Protein AF-A0A924IIB9-F1 (afdb_monomer)

Radius of gyration: 30.62 Å; Cα contacts (8 Å, |Δi|>4): 126; chains: 1; bounding box: 54×90×90 Å

pLDDT: mean 72.13, std 16.36, range [33.06, 91.56]

Foldseek 3Di:
DDDDDDPPLVLPDPDDDPDDDDDPDDDDDDDDDSVNVVVVLVVDDVVSVVVVVVVSVVVVVVVVVLPPPQQLCLLLLLLVLVLVVLVVCVVVVHQKDFPVVSLVSSCVVNVDDSVSSVVSVVVCVVLVQKDWDPPDPPGTMIGGPCSDCSSVSSVVVSVVVVVVCPPPPDDLPDDDLVVVCVVPVHDSVVVVVCVVVCVDDPVNDDDDPVVCVVCVVVPDPPVPPPDPPPDDDDDDDDDDDDDDDDDDDDDD

Nearest PDB structures (foldseek):
  2rdp-assembly1_A-2  TM=3.480E-01  e=1.138E-02  Geobacillus stearothermophilus
  3s2w-assembly1_A  TM=3.871E-01  e=4.275E-02  Methanosarcina mazei Go1
  3e6m-assembly1_A  TM=3.620E-01  e=4.275E-02  Ruegeria pomeroyi
  8rhz-assembly1_A  TM=5.814E-01  e=6.035E-01  Homo sapiens
  7d59-assembly1_O  TM=2.816E-01  e=1.014E-01  Homo sapiens

Structure (mmCIF, N/CA/C/O backbone):
data_AF-A0A924IIB9-F1
#
_entry.id   AF-A0A924IIB9-F1
#
loop_
_atom_site.group_PDB
_atom_site.id
_atom_site.type_symbol
_atom_site.label_atom_id
_atom_site.label_alt_id
_atom_site.label_comp_id
_atom_site.label_asym_id
_atom_site.label_entity_id
_atom_site.label_seq_id
_atom_site.pdbx_PDB_ins_code
_atom_site.Cartn_x
_atom_site.Cartn_y
_atom_site.Cartn_z
_atom_site.occupancy
_atom_site.B_iso_or_equiv
_atom_site.auth_seq_id
_atom_site.auth_comp_id
_atom_site.auth_asym_id
_atom_site.auth_atom_id
_atom_site.pdbx_PDB_model_num
ATOM 1 N N . MET A 1 1 ? -4.190 13.606 -30.817 1.00 38.97 1 MET A N 1
ATOM 2 C CA . MET A 1 1 ? -3.658 13.439 -29.445 1.00 38.97 1 MET A CA 1
ATOM 3 C C . MET A 1 1 ? -2.136 13.447 -29.505 1.00 38.97 1 MET A C 1
ATOM 5 O O . MET A 1 1 ? -1.608 13.317 -30.602 1.00 38.97 1 MET A O 1
ATOM 9 N N . GLY A 1 2 ? -1.450 13.695 -28.387 1.00 51.75 2 GLY A N 1
ATOM 10 C CA . GLY A 1 2 ? 0.018 13.713 -28.348 1.00 51.75 2 GLY A CA 1
ATOM 11 C C . GLY A 1 2 ? 0.606 12.305 -28.250 1.00 51.75 2 GLY A C 1
ATOM 12 O O . GLY A 1 2 ? -0.049 11.410 -27.726 1.00 51.75 2 GLY A O 1
ATOM 13 N N . GLY A 1 3 ? 1.832 12.121 -28.743 1.00 67.38 3 GLY A N 1
ATOM 14 C CA . GLY A 1 3 ? 2.629 10.937 -28.427 1.00 67.38 3 GLY A CA 1
ATOM 15 C C . GLY A 1 3 ? 3.235 11.089 -27.033 1.00 67.38 3 GLY A C 1
ATOM 16 O O . GLY A 1 3 ? 3.936 12.068 -26.776 1.00 67.38 3 GLY A O 1
ATOM 17 N N . GLU A 1 4 ? 2.946 10.149 -26.139 1.00 76.50 4 GLU A N 1
ATOM 18 C CA . GLU A 1 4 ? 3.508 10.119 -24.788 1.00 76.50 4 GLU A CA 1
ATOM 19 C C . GLU A 1 4 ? 4.847 9.369 -24.777 1.00 76.50 4 GLU A C 1
ATOM 21 O O . GLU A 1 4 ? 5.050 8.417 -25.532 1.00 76.50 4 GLU A O 1
ATOM 26 N N . ILE A 1 5 ? 5.775 9.808 -23.924 1.00 81.81 5 ILE A N 1
ATOM 27 C CA . ILE A 1 5 ? 7.091 9.182 -23.744 1.00 81.81 5 ILE A CA 1
ATOM 28 C C . ILE A 1 5 ? 7.053 8.372 -22.449 1.00 81.81 5 ILE A C 1
ATOM 30 O O . ILE A 1 5 ? 6.621 8.885 -21.419 1.00 81.81 5 ILE A O 1
ATOM 34 N N . PHE A 1 6 ? 7.520 7.125 -22.504 1.00 80.56 6 PHE A N 1
ATOM 35 C CA . PHE A 1 6 ? 7.553 6.208 -21.366 1.00 80.56 6 PHE A CA 1
ATOM 36 C C . PHE A 1 6 ? 8.818 5.338 -21.381 1.00 80.56 6 PHE A C 1
ATOM 38 O O . PHE A 1 6 ? 9.341 4.985 -22.439 1.00 80.56 6 PHE A O 1
ATOM 45 N N . GLY A 1 7 ? 9.302 4.955 -20.198 1.00 78.25 7 GLY A N 1
ATOM 46 C CA . GLY A 1 7 ? 10.512 4.136 -20.035 1.00 78.25 7 GLY A CA 1
ATOM 47 C C . GLY A 1 7 ? 11.811 4.944 -19.920 1.00 78.25 7 GLY A C 1
ATOM 48 O O . GLY A 1 7 ? 12.896 4.365 -19.853 1.00 78.25 7 GLY A O 1
ATOM 49 N N . GLU A 1 8 ? 11.709 6.268 -19.824 1.00 77.81 8 GLU A N 1
ATOM 50 C CA . GLU A 1 8 ? 12.786 7.221 -19.535 1.00 77.81 8 GLU A CA 1
ATOM 51 C C . GLU A 1 8 ? 13.636 6.817 -18.315 1.00 77.81 8 GLU A C 1
ATOM 53 O O . GLU A 1 8 ? 14.869 6.851 -18.376 1.00 77.81 8 GLU A O 1
ATOM 58 N N . MET A 1 9 ? 13.010 6.308 -17.247 1.00 72.25 9 MET A N 1
ATOM 59 C CA . MET A 1 9 ? 13.714 5.757 -16.083 1.00 72.25 9 MET A CA 1
ATOM 60 C C . MET A 1 9 ? 14.643 4.573 -16.419 1.00 72.25 9 MET A C 1
ATOM 62 O O . MET A 1 9 ? 15.709 4.443 -15.811 1.00 72.25 9 MET A O 1
ATOM 66 N N . ALA A 1 10 ? 14.297 3.719 -17.389 1.00 71.94 10 ALA A N 1
ATOM 67 C CA . ALA A 1 10 ? 15.115 2.563 -17.781 1.00 71.94 10 ALA A CA 1
ATOM 68 C C . ALA A 1 10 ? 16.298 2.956 -18.689 1.00 71.94 10 ALA A C 1
ATOM 70 O O . ALA A 1 10 ? 17.360 2.323 -18.662 1.00 71.94 10 ALA A O 1
ATOM 71 N N . ILE A 1 11 ? 16.156 4.042 -19.456 1.00 71.31 11 ILE A N 1
ATOM 72 C CA . ILE A 1 11 ? 17.261 4.622 -20.231 1.00 71.31 11 ILE A CA 1
ATOM 73 C C . ILE A 1 11 ? 18.350 5.152 -19.286 1.00 71.31 11 ILE A C 1
ATOM 75 O O . ILE A 1 11 ? 19.530 5.007 -19.585 1.00 71.31 11 ILE A O 1
ATOM 79 N N . LEU A 1 12 ? 17.989 5.695 -18.120 1.00 65.19 12 LEU A N 1
ATOM 80 C CA . LEU A 1 12 ? 18.923 6.485 -17.302 1.00 65.19 12 LEU A CA 1
ATOM 81 C C . LEU A 1 12 ? 19.368 5.841 -15.987 1.00 65.19 12 LEU A C 1
ATOM 83 O O . LEU A 1 12 ? 20.410 6.221 -15.459 1.00 65.19 12 LEU A O 1
ATOM 87 N N . THR A 1 13 ? 18.646 4.843 -15.479 1.00 63.12 13 THR A N 1
ATOM 88 C CA . THR A 1 13 ? 19.082 4.066 -14.308 1.00 63.12 13 THR A CA 1
ATOM 89 C C . THR A 1 13 ? 19.758 2.748 -14.703 1.00 63.12 13 THR A C 1
ATOM 91 O O . THR A 1 13 ? 19.700 2.300 -15.853 1.00 63.12 13 THR A O 1
ATOM 94 N N . THR A 1 14 ? 20.416 2.119 -13.730 1.00 61.31 14 THR A N 1
ATOM 95 C CA . THR A 1 14 ? 20.874 0.717 -13.759 1.00 61.31 14 THR A CA 1
ATOM 96 C C . THR A 1 14 ? 19.904 -0.228 -13.032 1.00 61.31 14 THR A C 1
ATOM 98 O O . THR A 1 14 ? 20.216 -1.401 -12.847 1.00 61.31 14 THR A O 1
ATOM 101 N N . GLY A 1 15 ? 18.744 0.276 -12.594 1.00 59.03 15 GLY A N 1
ATOM 102 C CA . GLY A 1 15 ? 17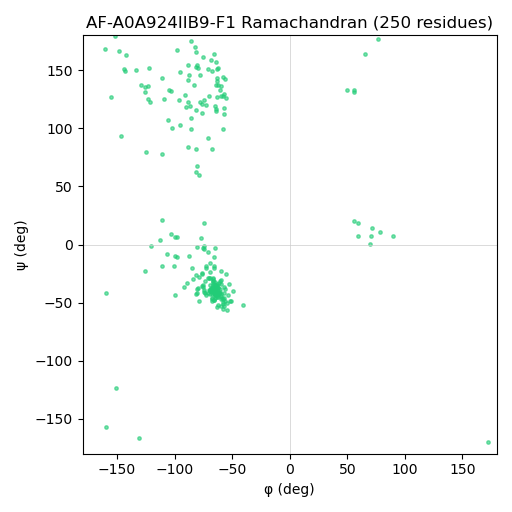.749 -0.484 -11.840 1.00 59.03 15 GLY A CA 1
ATOM 103 C C . GLY A 1 15 ? 16.828 -1.336 -12.718 1.00 59.03 15 GLY A C 1
ATOM 104 O O . GLY A 1 15 ? 16.795 -1.208 -13.943 1.00 59.03 15 GLY A O 1
ATOM 105 N N . ALA A 1 16 ? 16.042 -2.196 -12.069 1.00 56.84 16 ALA A N 1
ATOM 106 C CA . ALA A 1 16 ? 14.979 -2.955 -12.723 1.00 56.84 16 ALA A CA 1
ATOM 107 C C . ALA A 1 16 ? 13.878 -2.031 -13.283 1.00 56.84 16 ALA A C 1
ATOM 109 O O . ALA A 1 16 ? 13.678 -0.913 -12.800 1.00 56.84 16 ALA A O 1
ATOM 110 N N . ARG A 1 17 ? 13.121 -2.511 -14.283 1.00 63.12 17 ARG A N 1
ATOM 111 C CA . ARG A 1 17 ? 11.966 -1.777 -14.829 1.00 63.12 17 ARG A CA 1
ATOM 112 C C . ARG A 1 17 ? 10.970 -1.438 -13.715 1.00 63.12 17 ARG A C 1
ATOM 114 O O . ARG A 1 17 ? 10.499 -2.316 -12.999 1.00 63.12 17 ARG A O 1
ATOM 121 N N . THR A 1 18 ? 10.620 -0.160 -13.604 1.00 63.50 18 THR A N 1
ATOM 122 C CA . THR A 1 18 ? 9.642 0.345 -12.629 1.00 63.50 18 THR A CA 1
ATOM 123 C C . THR A 1 18 ? 8.194 0.153 -13.079 1.00 63.50 18 THR A C 1
ATOM 125 O O . THR A 1 18 ? 7.317 0.032 -12.226 1.00 63.50 18 THR A O 1
ATOM 128 N N . ALA A 1 19 ? 7.957 0.093 -14.394 1.00 67.75 19 ALA A N 1
ATOM 129 C CA . ALA A 1 19 ? 6.660 -0.112 -15.032 1.00 67.75 19 ALA A CA 1
ATOM 130 C C . ALA A 1 19 ? 6.806 -0.875 -16.366 1.00 67.75 19 ALA A C 1
ATOM 132 O O . ALA A 1 19 ? 7.902 -0.972 -16.928 1.00 67.75 19 ALA A O 1
ATOM 133 N N . THR A 1 20 ? 5.680 -1.366 -16.888 1.00 75.00 20 THR A N 1
ATOM 134 C CA . THR A 1 20 ? 5.549 -1.950 -18.232 1.00 75.00 20 THR A CA 1
ATOM 135 C C . THR A 1 20 ? 4.475 -1.180 -18.992 1.00 75.00 20 THR A C 1
ATOM 137 O O . THR A 1 20 ? 3.422 -0.892 -18.430 1.00 75.00 20 THR A O 1
ATOM 140 N N . ALA A 1 21 ? 4.739 -0.854 -20.257 1.00 80.62 21 ALA A N 1
ATOM 141 C CA . ALA A 1 21 ? 3.769 -0.243 -21.158 1.00 80.62 21 ALA A CA 1
ATOM 142 C C . ALA A 1 21 ? 3.264 -1.293 -22.157 1.00 80.62 21 ALA A C 1
ATOM 144 O O . ALA A 1 21 ? 4.070 -2.004 -22.762 1.00 80.62 21 ALA A O 1
ATOM 145 N N . THR A 1 22 ? 1.946 -1.359 -22.334 1.00 81.50 22 THR A N 1
ATOM 146 C CA . THR A 1 22 ? 1.267 -2.288 -23.246 1.00 81.50 22 THR A CA 1
ATOM 147 C C . THR A 1 22 ? 0.371 -1.488 -24.183 1.00 81.50 22 THR A C 1
ATOM 149 O O . THR A 1 22 ? -0.391 -0.633 -23.737 1.00 81.50 22 THR A O 1
ATOM 152 N N . MET A 1 23 ? 0.462 -1.761 -25.482 1.00 84.50 23 MET A N 1
ATOM 153 C CA . MET A 1 23 ? -0.403 -1.161 -26.495 1.00 84.50 23 MET A CA 1
ATOM 154 C C . MET A 1 23 ? -1.800 -1.793 -26.421 1.00 84.50 23 MET A C 1
ATOM 156 O O . MET A 1 23 ? -1.919 -3.013 -26.494 1.00 84.50 23 MET A O 1
ATOM 160 N N . ILE A 1 24 ? -2.838 -0.969 -26.246 1.00 84.00 24 ILE A N 1
ATOM 161 C CA . ILE A 1 24 ? -4.237 -1.423 -26.097 1.00 84.00 24 ILE A CA 1
ATOM 162 C C . ILE A 1 24 ? -4.957 -1.477 -27.454 1.00 84.00 24 ILE A C 1
ATOM 164 O O . ILE A 1 24 ? -5.762 -2.373 -27.688 1.00 84.00 24 ILE A O 1
ATOM 168 N N . ASP A 1 25 ? -4.649 -0.532 -28.341 1.00 83.56 25 ASP A N 1
ATOM 169 C CA . ASP A 1 25 ? -5.175 -0.417 -29.704 1.00 83.56 25 ASP A CA 1
ATOM 170 C C . ASP A 1 25 ? -4.043 0.067 -30.632 1.00 83.56 25 ASP A C 1
ATOM 172 O O . ASP A 1 25 ? -3.013 0.547 -30.149 1.00 83.56 25 ASP A O 1
ATOM 176 N N . GLY A 1 26 ? -4.198 -0.095 -31.946 1.00 81.94 26 GLY A N 1
ATOM 177 C CA . GLY A 1 26 ? -3.130 0.098 -32.929 1.00 81.94 26 GLY A CA 1
ATOM 178 C C . GLY A 1 26 ? -2.528 1.509 -32.933 1.00 81.94 26 GLY A C 1
ATOM 179 O O . GLY A 1 26 ? -3.238 2.501 -33.089 1.00 81.94 26 GLY A O 1
ATOM 180 N N . GLY A 1 27 ? -1.199 1.597 -32.828 1.00 84.19 27 GLY A N 1
ATOM 181 C CA . GLY A 1 27 ? -0.462 2.860 -32.890 1.00 84.19 27 GLY A CA 1
ATOM 182 C C . GLY A 1 27 ? 1.020 2.679 -33.222 1.00 84.19 27 GLY A C 1
ATOM 183 O O . GLY A 1 27 ? 1.550 1.570 -33.188 1.00 84.19 27 GLY A O 1
ATOM 184 N N . ASP A 1 28 ? 1.694 3.784 -33.536 1.00 87.00 28 ASP A N 1
ATOM 185 C CA . ASP A 1 28 ? 3.117 3.796 -33.884 1.00 87.00 28 ASP A CA 1
ATOM 186 C C . ASP A 1 28 ? 4.015 3.953 -32.647 1.00 87.00 28 ASP A C 1
ATOM 188 O O . ASP A 1 28 ? 3.726 4.741 -31.744 1.00 87.00 28 ASP A O 1
ATOM 192 N N . LEU A 1 29 ? 5.149 3.244 -32.625 1.00 87.44 29 LEU A N 1
ATOM 193 C CA . LEU A 1 29 ? 6.166 3.345 -31.573 1.00 87.44 29 LEU A CA 1
ATOM 194 C C . LEU A 1 29 ? 7.523 3.745 -32.154 1.00 87.44 29 LEU A C 1
ATOM 196 O O . LEU A 1 29 ? 8.100 3.028 -32.971 1.00 87.44 29 LEU A O 1
ATOM 200 N N . ILE A 1 30 ? 8.076 4.857 -31.668 1.00 88.38 30 ILE A N 1
ATOM 201 C CA . ILE A 1 30 ? 9.442 5.287 -31.982 1.00 88.38 30 ILE A CA 1
ATOM 202 C C . ILE A 1 30 ? 10.371 4.786 -30.872 1.00 88.38 30 ILE A C 1
ATOM 204 O O . ILE A 1 30 ? 10.423 5.354 -29.782 1.00 88.38 30 ILE A O 1
ATOM 208 N N . LEU A 1 31 ? 11.115 3.713 -31.146 1.00 88.62 31 LEU A N 1
ATOM 209 C CA . LEU A 1 31 ? 12.131 3.204 -30.226 1.00 88.62 31 LEU A CA 1
ATOM 210 C C . LEU A 1 31 ? 13.383 4.092 -30.267 1.00 88.62 31 LEU A C 1
ATOM 212 O O . LEU A 1 31 ? 14.038 4.194 -31.303 1.00 88.62 31 LEU A O 1
ATOM 216 N N . LEU A 1 32 ? 13.758 4.662 -29.120 1.00 87.06 32 LEU A N 1
ATOM 217 C CA . LEU A 1 32 ? 15.017 5.383 -28.933 1.00 87.06 32 LEU A CA 1
ATOM 218 C C . LEU A 1 32 ? 15.993 4.527 -28.100 1.00 87.06 32 LEU A C 1
ATOM 220 O O . LEU A 1 32 ? 15.773 4.361 -26.898 1.00 87.06 32 LEU A O 1
ATOM 224 N N . PRO A 1 33 ? 17.054 3.947 -28.699 1.00 88.19 33 PRO A N 1
ATOM 225 C CA . PRO A 1 33 ? 18.004 3.110 -27.968 1.00 88.19 33 PRO A CA 1
ATOM 226 C C . PRO A 1 33 ? 18.760 3.889 -26.888 1.00 88.19 33 PRO A C 1
ATOM 228 O O . PRO A 1 33 ? 19.193 5.020 -27.119 1.00 88.19 33 PRO A O 1
ATOM 231 N N . LYS A 1 34 ? 18.983 3.245 -25.735 1.00 84.50 34 LYS A N 1
ATOM 232 C CA . LYS A 1 34 ? 19.667 3.825 -24.566 1.00 84.50 34 LYS A CA 1
ATOM 233 C C . LYS A 1 34 ? 21.005 4.464 -24.931 1.00 84.50 34 LYS A C 1
ATOM 235 O O . LYS A 1 34 ? 21.243 5.621 -24.598 1.00 84.50 34 LYS A O 1
ATOM 240 N N . ASP A 1 35 ? 21.830 3.743 -25.680 1.00 86.19 35 ASP A N 1
ATOM 241 C CA . ASP A 1 35 ? 23.181 4.188 -26.025 1.00 86.19 35 ASP A CA 1
ATOM 242 C C . ASP A 1 35 ? 23.151 5.398 -26.969 1.00 86.19 35 ASP A C 1
ATOM 244 O O . ASP A 1 35 ? 23.903 6.346 -26.772 1.00 86.19 35 ASP A O 1
ATOM 248 N N . ARG A 1 36 ? 22.200 5.443 -27.918 1.00 87.81 36 ARG A N 1
ATOM 249 C CA . ARG A 1 36 ? 21.990 6.606 -28.802 1.00 87.81 36 ARG A CA 1
ATOM 250 C C . ARG A 1 36 ? 21.508 7.841 -28.043 1.00 87.81 36 ARG A C 1
ATOM 252 O O . ARG A 1 36 ? 21.943 8.948 -28.352 1.00 87.81 36 ARG A O 1
ATOM 259 N N . PHE A 1 37 ? 20.649 7.667 -27.038 1.00 86.94 37 PHE A N 1
ATOM 260 C CA . PHE A 1 37 ? 20.247 8.774 -26.169 1.00 86.94 37 PHE A CA 1
ATOM 261 C C . PHE A 1 37 ? 21.431 9.306 -25.348 1.00 86.94 37 PHE A C 1
ATOM 263 O O . PHE A 1 37 ? 21.614 10.516 -25.249 1.00 86.94 37 PHE A O 1
ATOM 270 N N . LEU A 1 38 ? 22.269 8.417 -24.803 1.00 83.94 38 LEU A N 1
ATOM 271 C CA . LEU A 1 38 ? 23.458 8.799 -24.034 1.00 83.94 38 LEU A CA 1
ATOM 272 C C . LEU A 1 38 ? 24.540 9.457 -24.912 1.00 83.94 38 LEU A C 1
ATOM 274 O O . LEU A 1 38 ? 25.128 10.450 -24.490 1.00 83.94 38 LEU A O 1
ATOM 278 N N . GLU A 1 39 ? 24.750 8.987 -26.147 1.00 88.88 39 GLU A N 1
ATOM 279 C CA . GLU A 1 39 ? 25.604 9.649 -27.147 1.00 88.88 39 GLU A CA 1
ATOM 280 C C . GLU A 1 39 ? 25.147 11.091 -27.428 1.00 88.88 39 GLU A C 1
ATOM 282 O O . GLU A 1 39 ? 25.970 12.006 -27.451 1.00 88.88 39 GLU A O 1
ATOM 287 N N . GLN A 1 40 ? 23.841 11.312 -27.622 1.00 87.56 40 GLN A N 1
ATOM 288 C CA . GLN A 1 40 ? 23.277 12.645 -27.869 1.00 87.56 40 GLN A CA 1
ATOM 289 C C . GLN A 1 40 ? 23.320 13.538 -26.619 1.00 87.56 40 GLN A C 1
ATOM 291 O O . GLN A 1 40 ? 23.653 14.720 -26.709 1.00 87.56 40 GLN A O 1
ATOM 296 N N . LEU A 1 41 ? 23.054 12.981 -25.435 1.00 84.38 41 LEU A N 1
ATOM 297 C CA . LEU A 1 41 ? 23.164 13.701 -24.165 1.00 84.38 41 LEU A CA 1
ATOM 298 C C . LEU A 1 41 ? 24.620 14.101 -23.860 1.00 84.38 41 LEU A C 1
ATOM 300 O O . LEU A 1 41 ? 24.855 15.172 -23.304 1.00 84.38 41 LEU A O 1
ATOM 304 N N . GLY A 1 42 ? 25.597 13.297 -24.293 1.00 85.25 42 GLY A N 1
ATOM 305 C CA . GLY A 1 42 ? 27.029 13.606 -24.230 1.00 85.25 42 GLY A CA 1
ATOM 306 C C . GLY A 1 42 ? 27.489 14.733 -25.167 1.00 85.25 42 GLY A C 1
ATOM 307 O O . GLY A 1 42 ? 28.563 15.291 -24.957 1.00 85.25 42 GLY A O 1
ATOM 308 N N . GLN A 1 43 ? 26.682 15.112 -26.166 1.00 91.56 43 GLN A N 1
ATOM 309 C CA . GLN A 1 43 ? 26.925 16.285 -27.024 1.00 91.56 43 GLN A CA 1
ATOM 310 C C . GLN A 1 43 ? 26.346 17.583 -26.427 1.00 91.56 43 GLN A C 1
ATOM 312 O O . GLN A 1 43 ? 26.632 18.674 -26.921 1.00 91.56 43 GLN A O 1
ATOM 317 N N . CYS A 1 44 ? 25.540 17.492 -25.364 1.00 87.62 44 CYS A N 1
ATOM 318 C CA . CYS A 1 44 ? 24.968 18.657 -24.691 1.00 87.62 44 CYS A CA 1
ATOM 319 C C . CYS A 1 44 ? 25.988 19.314 -23.733 1.00 87.62 44 CYS A C 1
ATOM 321 O O . CYS A 1 44 ? 26.829 18.622 -23.156 1.00 87.62 44 CYS A O 1
ATOM 323 N N . PRO A 1 45 ? 25.906 20.636 -23.474 1.00 91.25 45 PRO A N 1
ATOM 324 C CA . PRO A 1 45 ? 26.791 21.300 -22.514 1.00 91.25 45 PRO A CA 1
ATOM 325 C C . PRO A 1 45 ? 26.724 20.667 -21.105 1.00 91.25 45 PRO A C 1
ATOM 327 O O . PRO A 1 45 ? 25.619 20.367 -20.642 1.00 91.25 45 PRO A O 1
ATOM 330 N N . PRO A 1 46 ? 27.843 20.547 -20.355 1.00 81.75 46 PRO A N 1
ATOM 331 C CA . PRO A 1 46 ? 27.879 19.848 -19.057 1.00 81.75 46 PRO A CA 1
ATOM 332 C C . PRO A 1 46 ? 26.879 20.344 -17.997 1.00 81.75 46 PRO A C 1
ATOM 334 O O . PRO A 1 46 ? 26.454 19.583 -17.124 1.00 81.75 46 PRO A O 1
ATOM 337 N N . MET A 1 47 ? 26.455 21.610 -18.080 1.00 81.12 47 MET A N 1
ATOM 338 C CA . MET A 1 47 ? 25.399 22.163 -17.227 1.00 81.12 47 MET A CA 1
ATOM 339 C C . MET A 1 47 ? 24.033 21.505 -17.491 1.00 81.12 47 MET A C 1
ATOM 341 O O . MET A 1 47 ? 23.327 21.179 -16.540 1.00 81.12 47 MET A O 1
ATOM 345 N N . VAL A 1 48 ? 23.685 21.258 -18.760 1.00 81.69 48 VAL A N 1
ATOM 346 C CA . VAL A 1 48 ? 22.430 20.592 -19.159 1.00 81.69 48 VAL A CA 1
ATOM 347 C C . VAL A 1 48 ? 22.427 19.152 -18.656 1.00 81.69 48 VAL A C 1
ATOM 349 O O . VAL A 1 48 ? 21.463 18.731 -18.025 1.00 81.69 48 VAL A O 1
ATOM 352 N N . HIS A 1 49 ? 23.542 18.439 -18.841 1.00 79.69 49 HIS A N 1
ATOM 353 C CA . HIS A 1 49 ? 23.755 17.094 -18.305 1.00 79.69 49 HIS A CA 1
ATOM 354 C C . HIS A 1 49 ? 23.536 17.062 -16.778 1.00 79.69 49 HIS A C 1
ATOM 356 O O . HIS A 1 49 ? 22.739 16.275 -16.272 1.00 79.69 49 HIS A O 1
ATOM 362 N N . THR A 1 50 ? 24.167 17.979 -16.037 1.00 78.00 50 THR A N 1
ATOM 363 C CA . THR A 1 50 ? 24.041 18.066 -14.568 1.00 78.00 50 THR A CA 1
ATOM 364 C C . THR A 1 50 ? 22.606 18.362 -14.113 1.00 78.00 50 THR A C 1
ATOM 366 O O . THR A 1 50 ? 22.099 17.704 -13.203 1.00 78.00 50 THR A O 1
ATOM 369 N N . MET A 1 51 ? 21.920 19.316 -14.755 1.00 80.44 51 MET A N 1
ATOM 370 C CA . MET A 1 51 ? 20.517 19.630 -14.453 1.00 80.44 51 MET A CA 1
ATOM 371 C C . MET A 1 51 ? 19.593 18.445 -14.748 1.00 80.44 51 MET A C 1
ATOM 373 O O . MET A 1 51 ? 18.732 18.122 -13.932 1.00 80.44 51 MET A O 1
ATOM 377 N N . PHE A 1 52 ? 19.797 17.771 -15.880 1.00 81.19 52 PHE A N 1
ATOM 378 C CA . PHE A 1 52 ? 18.997 16.628 -16.304 1.00 81.19 52 PHE A CA 1
ATOM 379 C C . PHE A 1 52 ? 19.114 15.455 -15.321 1.00 81.19 52 PHE A C 1
ATOM 381 O O . PHE A 1 52 ? 18.100 15.004 -14.790 1.00 81.19 52 PHE A O 1
ATOM 388 N N . PHE A 1 53 ? 20.333 15.027 -14.973 1.00 80.31 53 PHE A N 1
ATOM 389 C CA . PHE A 1 53 ? 20.528 13.961 -13.982 1.00 80.31 53 PHE A CA 1
ATOM 390 C C . PHE A 1 53 ? 20.017 14.345 -12.580 1.00 80.31 53 PHE A C 1
ATOM 392 O O . PHE A 1 53 ? 19.453 13.499 -11.889 1.00 80.31 53 PHE A O 1
ATOM 399 N N . SER A 1 54 ? 20.119 15.618 -12.175 1.00 79.00 54 SER A N 1
ATOM 400 C CA . SER A 1 54 ? 19.542 16.096 -10.907 1.00 79.00 54 SER A CA 1
ATOM 401 C C . SER A 1 54 ? 18.007 16.029 -10.885 1.00 79.00 54 SER A C 1
ATOM 403 O O . SER A 1 54 ? 17.417 15.635 -9.876 1.00 79.00 54 SER A O 1
ATOM 405 N N . LEU A 1 55 ? 17.343 16.369 -11.995 1.00 79.44 55 LEU A N 1
ATOM 406 C CA . LEU A 1 55 ? 15.890 16.233 -12.134 1.00 79.44 55 LEU A CA 1
ATOM 407 C C . LEU A 1 55 ? 15.460 14.760 -12.148 1.00 79.44 55 LEU A C 1
ATOM 409 O O . LEU A 1 55 ? 14.512 14.407 -11.448 1.00 79.44 55 LEU A O 1
ATOM 413 N N . MET A 1 56 ? 16.185 13.899 -12.866 1.00 75.56 56 MET A N 1
ATOM 414 C CA . MET A 1 56 ? 15.912 12.459 -12.927 1.00 75.56 56 MET A CA 1
ATOM 415 C C . MET A 1 56 ? 16.057 11.774 -11.564 1.00 75.56 56 MET A C 1
ATOM 417 O O . MET A 1 56 ? 15.185 10.999 -11.179 1.00 75.56 56 MET A O 1
ATOM 421 N N . GLU A 1 57 ? 17.090 12.100 -10.785 1.00 75.56 57 GLU A N 1
ATOM 422 C CA . GLU A 1 57 ? 17.272 11.547 -9.434 1.00 75.56 57 GLU A CA 1
ATOM 423 C C . GLU A 1 57 ? 16.174 12.021 -8.462 1.00 75.56 57 GLU A C 1
ATOM 425 O O . GLU A 1 57 ? 15.660 11.249 -7.64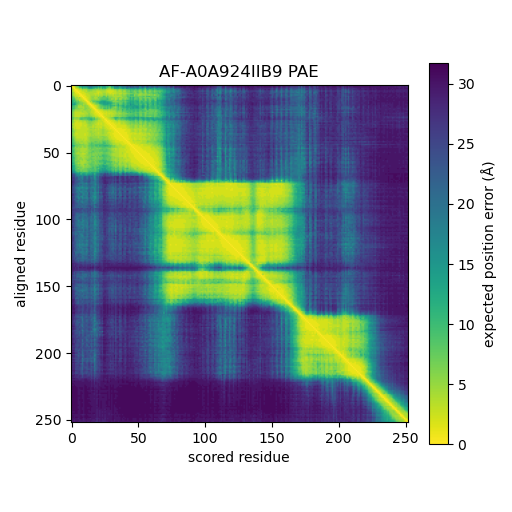9 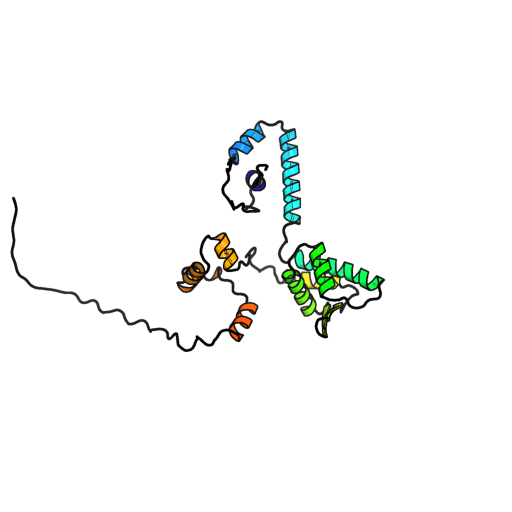1.00 75.56 57 GLU A O 1
ATOM 430 N N . ARG A 1 58 ? 15.719 13.275 -8.592 1.00 77.19 58 ARG A N 1
ATOM 431 C CA . ARG A 1 58 ? 14.550 13.781 -7.849 1.00 77.19 58 ARG A CA 1
ATOM 432 C C . ARG A 1 58 ? 13.247 13.098 -8.268 1.00 77.19 58 ARG A C 1
ATOM 434 O O . ARG A 1 58 ? 12.386 12.877 -7.413 1.00 77.19 58 ARG A O 1
ATOM 441 N N . LEU A 1 59 ? 13.095 12.752 -9.547 1.00 77.25 59 LEU A N 1
ATOM 442 C CA . LEU A 1 59 ? 11.942 12.014 -10.065 1.00 77.25 59 LEU A CA 1
ATOM 443 C C . LEU A 1 59 ? 11.962 10.566 -9.548 1.00 77.25 59 LEU A C 1
ATOM 445 O O . LEU A 1 59 ? 10.942 10.100 -9.035 1.00 77.25 59 LEU A O 1
ATOM 449 N N . ARG A 1 60 ? 13.133 9.910 -9.541 1.00 69.44 60 ARG A N 1
ATOM 450 C CA . ARG A 1 60 ? 13.361 8.597 -8.913 1.00 69.44 60 ARG A CA 1
ATOM 451 C C . ARG A 1 60 ? 12.940 8.601 -7.444 1.00 69.44 60 ARG A C 1
ATOM 453 O O . ARG A 1 60 ? 12.043 7.854 -7.069 1.00 69.44 60 ARG A O 1
ATOM 460 N N . MET A 1 61 ? 13.494 9.509 -6.636 1.00 68.69 61 MET A N 1
ATOM 461 C CA . MET A 1 61 ? 13.164 9.624 -5.208 1.00 68.69 61 MET A CA 1
ATOM 462 C C . MET A 1 61 ? 11.715 10.053 -4.923 1.00 68.69 61 MET A C 1
ATOM 464 O O . MET A 1 61 ? 11.233 9.878 -3.804 1.00 68.69 61 MET A O 1
ATOM 468 N N . THR A 1 62 ? 11.017 10.662 -5.883 1.00 69.75 62 THR A N 1
ATOM 469 C CA . THR A 1 62 ? 9.574 10.931 -5.760 1.00 69.75 62 THR A CA 1
ATOM 470 C C . THR A 1 62 ? 8.778 9.660 -6.042 1.00 69.75 62 THR A C 1
ATOM 472 O O . THR A 1 62 ? 7.945 9.264 -5.233 1.00 69.75 62 THR A O 1
ATOM 475 N N . THR A 1 63 ? 9.095 8.967 -7.135 1.00 64.12 63 THR A N 1
ATOM 476 C CA . THR A 1 63 ? 8.425 7.726 -7.555 1.00 64.12 63 THR A CA 1
ATOM 477 C C . THR A 1 63 ? 8.623 6.599 -6.538 1.00 64.12 63 THR A C 1
ATOM 479 O O . THR A 1 63 ? 7.674 5.896 -6.212 1.00 64.12 63 THR A O 1
ATOM 482 N N . GLU A 1 64 ? 9.815 6.471 -5.951 1.00 62.06 64 GLU A N 1
ATOM 483 C CA . GLU A 1 64 ? 10.103 5.495 -4.889 1.00 62.06 64 GLU A CA 1
ATOM 484 C C . GLU A 1 64 ? 9.346 5.778 -3.584 1.00 62.06 64 GLU A C 1
ATOM 486 O O . GLU A 1 64 ? 8.990 4.838 -2.883 1.00 62.06 64 GLU A O 1
ATOM 491 N N . ARG A 1 65 ? 9.032 7.047 -3.275 1.00 57.41 65 ARG A N 1
ATOM 492 C CA . ARG A 1 65 ? 8.162 7.410 -2.137 1.00 57.41 65 ARG A CA 1
ATOM 493 C C . ARG A 1 65 ? 6.676 7.170 -2.409 1.00 57.41 65 ARG A C 1
ATOM 495 O O . ARG A 1 65 ? 5.916 7.016 -1.460 1.00 57.41 65 ARG A O 1
ATOM 502 N N . VAL A 1 66 ? 6.268 7.168 -3.678 1.00 55.28 66 VAL A N 1
ATOM 503 C CA . VAL A 1 66 ? 4.896 6.855 -4.118 1.00 55.28 66 VAL A CA 1
ATOM 504 C C . VAL A 1 66 ? 4.688 5.340 -4.274 1.00 55.28 66 VAL A C 1
ATOM 506 O O . VAL A 1 66 ? 3.557 4.865 -4.217 1.00 55.28 66 VAL A O 1
ATOM 509 N N . ARG A 1 67 ? 5.764 4.554 -4.414 1.00 47.38 67 ARG A N 1
ATOM 510 C CA . ARG A 1 67 ? 5.707 3.087 -4.473 1.00 47.38 67 ARG A CA 1
ATOM 511 C C . ARG A 1 67 ? 5.383 2.514 -3.076 1.00 47.38 67 ARG A C 1
ATOM 513 O O . ARG A 1 67 ? 6.168 2.730 -2.149 1.00 47.38 67 ARG A O 1
ATOM 520 N N . PRO A 1 68 ? 4.272 1.773 -2.887 1.00 48.28 68 PRO A N 1
ATOM 521 C CA . PRO A 1 68 ? 3.925 1.214 -1.582 1.00 48.28 68 PRO A CA 1
ATOM 522 C C . PRO A 1 68 ? 4.972 0.180 -1.146 1.00 48.28 68 PRO A C 1
ATOM 524 O O . PRO A 1 68 ? 5.196 -0.826 -1.814 1.00 48.28 68 PRO A O 1
ATOM 527 N N . SER A 1 69 ? 5.645 0.433 -0.020 1.00 47.84 69 SER A N 1
ATOM 528 C CA . SER A 1 69 ? 6.658 -0.479 0.533 1.00 47.84 69 SER A CA 1
ATOM 529 C C . SER A 1 69 ? 5.953 -1.529 1.400 1.00 47.84 69 SER A C 1
ATOM 531 O O . SER A 1 69 ? 5.574 -1.256 2.542 1.00 47.84 69 SER A O 1
ATOM 533 N N . ASN A 1 70 ? 5.749 -2.716 0.825 1.00 53.78 70 ASN A N 1
ATOM 534 C CA . ASN A 1 70 ? 4.486 -3.467 0.913 1.00 53.78 70 ASN A CA 1
ATOM 535 C C . ASN A 1 70 ? 4.133 -4.175 2.248 1.00 53.78 70 ASN A C 1
ATOM 537 O O . ASN A 1 70 ? 3.288 -5.061 2.275 1.00 53.78 70 ASN A O 1
ATOM 541 N N . ASP A 1 71 ? 4.758 -3.785 3.363 1.00 54.00 71 ASP A N 1
ATOM 542 C CA . ASP A 1 71 ? 4.235 -4.027 4.723 1.00 54.00 71 ASP A CA 1
ATOM 543 C C . ASP A 1 71 ? 4.881 -3.046 5.730 1.00 54.00 71 ASP A C 1
ATOM 545 O O . ASP A 1 71 ? 4.197 -2.434 6.554 1.00 54.00 71 ASP A O 1
ATOM 549 N N . ARG A 1 72 ? 6.206 -2.814 5.606 1.00 56.06 72 ARG A N 1
ATOM 550 C CA . ARG A 1 72 ? 7.009 -1.997 6.548 1.00 56.06 72 ARG A CA 1
ATOM 551 C C . ARG A 1 72 ? 6.535 -0.545 6.673 1.00 56.06 72 ARG A C 1
ATOM 553 O O . ARG A 1 72 ? 6.454 -0.028 7.786 1.00 56.06 72 ARG A O 1
ATOM 560 N N . SER A 1 73 ? 6.229 0.124 5.557 1.00 68.69 73 SER A N 1
ATOM 561 C CA . SER A 1 73 ? 5.730 1.508 5.580 1.00 68.69 73 SER A CA 1
ATOM 562 C C . SER A 1 73 ? 4.208 1.573 5.692 1.00 68.69 73 SER A C 1
ATOM 564 O O . SER A 1 73 ? 3.699 2.470 6.367 1.00 68.69 73 SER A O 1
ATOM 566 N N . LEU A 1 74 ? 3.487 0.605 5.113 1.00 79.38 74 LEU A N 1
ATOM 567 C CA . LEU A 1 74 ? 2.027 0.517 5.160 1.00 79.38 74 LEU A CA 1
ATOM 568 C C . LEU A 1 74 ? 1.502 0.466 6.603 1.00 79.38 74 LEU A C 1
ATOM 570 O O . LEU A 1 74 ? 0.708 1.328 6.982 1.00 79.38 74 LEU A O 1
ATOM 574 N N . PHE A 1 75 ? 1.973 -0.487 7.420 1.00 84.69 75 PHE A N 1
ATOM 575 C CA . PHE A 1 75 ? 1.494 -0.656 8.799 1.00 84.69 75 PHE A CA 1
ATOM 576 C C . PHE A 1 75 ? 1.668 0.630 9.618 1.00 84.69 75 PHE A C 1
ATOM 578 O O . PHE A 1 75 ? 0.699 1.157 10.167 1.00 84.69 75 PHE A O 1
ATOM 585 N N . LEU A 1 76 ? 2.885 1.184 9.649 1.00 85.81 76 LEU A N 1
ATOM 586 C CA . LEU A 1 76 ? 3.186 2.394 10.418 1.00 85.81 76 LEU A CA 1
ATOM 587 C C . LEU A 1 76 ? 2.466 3.639 9.875 1.00 85.81 76 LEU A C 1
ATOM 589 O O . LEU A 1 76 ? 2.093 4.509 10.661 1.00 85.81 76 LEU A O 1
ATOM 593 N N . SER A 1 77 ? 2.215 3.727 8.567 1.00 86.69 77 SER A N 1
ATOM 594 C CA . SER A 1 77 ? 1.481 4.855 7.974 1.00 86.69 77 SER A CA 1
ATOM 595 C C . SER A 1 77 ? -0.015 4.798 8.293 1.00 86.69 77 SER A C 1
ATOM 597 O O . SER A 1 77 ? -0.579 5.812 8.704 1.00 86.69 77 SER A O 1
ATOM 599 N N . VAL A 1 78 ? -0.639 3.613 8.240 1.00 89.12 78 VAL A N 1
ATOM 600 C CA . VAL A 1 78 ? -2.019 3.411 8.723 1.00 89.12 78 VAL A CA 1
ATOM 601 C C . VAL A 1 78 ? -2.108 3.719 10.223 1.00 89.12 78 VAL A C 1
ATOM 603 O O . VAL A 1 78 ? -3.030 4.411 10.645 1.00 89.12 78 VAL A O 1
ATOM 606 N N . CYS A 1 79 ? -1.127 3.301 11.032 1.00 89.38 79 CYS A N 1
ATOM 607 C CA . CYS A 1 79 ? -1.079 3.634 12.462 1.00 89.38 79 CYS A CA 1
ATOM 608 C C . CYS A 1 79 ? -0.944 5.146 12.721 1.00 89.38 79 CYS A C 1
ATOM 610 O O . CYS A 1 79 ? -1.550 5.665 13.657 1.00 89.38 79 CYS A O 1
ATOM 612 N N . ARG A 1 80 ? -0.202 5.881 11.883 1.00 89.00 80 ARG A N 1
ATOM 613 C CA . ARG A 1 80 ? -0.081 7.348 11.973 1.00 89.00 80 ARG A CA 1
ATOM 614 C C . ARG A 1 80 ? -1.371 8.060 11.563 1.00 89.00 80 ARG A C 1
ATOM 616 O O . ARG A 1 80 ? -1.801 8.965 12.274 1.00 89.00 80 ARG A O 1
ATOM 623 N N . ALA A 1 81 ? -2.039 7.606 10.502 1.00 89.88 81 ALA A N 1
ATOM 624 C CA . ALA A 1 81 ? -3.354 8.118 10.114 1.00 89.88 81 ALA A CA 1
ATOM 625 C C . ALA A 1 81 ? -4.421 7.837 11.197 1.00 89.88 81 ALA A C 1
ATOM 627 O O . ALA A 1 81 ? -5.193 8.724 11.557 1.00 89.88 81 ALA A O 1
ATOM 628 N N . LEU A 1 82 ? -4.404 6.639 11.798 1.00 89.69 82 LEU A N 1
ATOM 629 C CA . LEU A 1 82 ? -5.234 6.294 12.958 1.00 89.69 82 LEU A CA 1
ATOM 630 C C . LEU A 1 82 ? -4.949 7.184 14.176 1.00 89.69 82 LEU A C 1
ATOM 632 O O . LEU A 1 82 ? -5.891 7.594 14.848 1.00 89.69 82 LEU A O 1
ATOM 636 N N . ALA A 1 83 ? -3.685 7.513 14.458 1.00 88.69 83 ALA A N 1
ATOM 637 C CA . ALA A 1 83 ? -3.324 8.409 15.558 1.00 88.69 83 ALA A CA 1
ATOM 638 C C . ALA A 1 83 ? -3.840 9.847 15.334 1.00 88.69 83 ALA A C 1
ATOM 640 O O . ALA A 1 83 ? -4.347 10.472 16.263 1.00 88.69 83 ALA A O 1
ATOM 641 N N . GLN A 1 84 ? -3.786 10.354 14.098 1.00 89.06 84 GLN A N 1
ATOM 642 C CA . GLN A 1 84 ? -4.351 11.661 13.735 1.00 89.06 84 GLN A CA 1
ATOM 643 C C . GLN A 1 84 ? -5.888 11.690 13.866 1.00 89.06 84 GLN A C 1
ATOM 645 O O . GLN A 1 84 ? -6.467 12.671 14.345 1.00 89.06 84 GLN A O 1
ATOM 650 N N . GLU A 1 85 ? -6.566 10.603 13.494 1.00 88.56 85 GLU A N 1
ATOM 651 C CA . GLU A 1 85 ? -8.009 10.452 13.718 1.00 88.56 85 GLU A CA 1
ATOM 652 C C . GLU A 1 85 ? -8.356 10.294 15.205 1.00 88.56 85 GLU A C 1
ATOM 654 O O . GLU A 1 85 ? -9.354 10.849 15.657 1.00 88.56 85 GLU A O 1
ATOM 659 N N . LEU A 1 86 ? -7.517 9.629 16.003 1.00 87.62 86 LEU A N 1
ATOM 660 C CA . LEU A 1 86 ? -7.686 9.540 17.454 1.00 87.62 86 LEU A CA 1
ATOM 661 C C . LEU A 1 86 ? -7.622 10.921 18.133 1.00 87.62 86 LEU A C 1
ATOM 663 O O . LEU A 1 86 ? -8.466 11.208 18.981 1.00 87.62 86 LEU A O 1
ATOM 667 N N . GLU A 1 87 ? -6.703 11.805 17.735 1.00 86.31 87 GLU A N 1
ATOM 668 C CA . GLU A 1 87 ? -6.702 13.196 18.222 1.00 86.31 87 GLU A CA 1
ATOM 669 C C . GLU A 1 87 ? -7.953 13.969 17.774 1.00 86.31 87 GLU A C 1
ATOM 671 O O . GLU A 1 87 ? -8.544 14.725 18.549 1.00 86.31 87 GLU A O 1
ATOM 676 N N . THR A 1 88 ? -8.432 13.719 16.554 1.00 87.12 88 THR A N 1
ATOM 677 C CA . THR A 1 88 ? -9.684 14.309 16.053 1.00 87.12 88 THR A CA 1
ATOM 678 C C . THR A 1 88 ? -10.893 13.850 16.886 1.00 87.12 88 THR A C 1
ATOM 680 O O . THR A 1 88 ? -11.745 14.664 17.250 1.00 87.12 88 THR A O 1
ATOM 683 N N . LEU A 1 89 ? -10.941 12.571 17.272 1.00 87.06 89 LEU A N 1
ATOM 684 C CA . LEU A 1 89 ? -11.967 12.005 18.154 1.00 87.06 89 LEU A CA 1
ATOM 685 C C . LEU A 1 89 ? -11.849 12.531 19.596 1.00 87.06 89 LEU A C 1
ATOM 687 O O . LEU A 1 89 ? -12.874 12.863 20.196 1.00 87.06 89 LEU A O 1
ATOM 691 N N . ARG A 1 90 ? -10.626 12.693 20.131 1.00 85.12 90 ARG A N 1
ATOM 692 C CA . ARG A 1 90 ? -10.363 13.337 21.437 1.00 85.12 90 ARG A CA 1
ATOM 693 C C . ARG A 1 90 ? -10.950 14.749 21.488 1.00 85.12 90 ARG A C 1
ATOM 695 O O . ARG A 1 90 ? -11.685 15.060 22.426 1.00 85.12 90 ARG A O 1
ATOM 702 N N . LEU A 1 91 ? -10.693 15.575 20.468 1.00 85.88 91 LEU A N 1
ATOM 703 C CA . LEU A 1 91 ? -11.252 16.931 20.353 1.00 85.88 91 LEU A CA 1
ATOM 704 C C . LEU A 1 91 ? -12.790 16.926 20.308 1.00 85.88 91 LEU A C 1
ATOM 706 O O . LEU A 1 91 ? -13.431 17.769 20.933 1.00 85.88 91 LEU A O 1
ATOM 710 N N . GLN A 1 92 ? -13.387 15.942 19.632 1.00 85.12 92 GLN A N 1
ATOM 711 C CA . GLN A 1 92 ? -14.841 15.745 19.561 1.00 85.12 92 GLN A CA 1
ATOM 712 C C . GLN A 1 92 ? -15.439 15.044 20.800 1.00 85.12 92 GLN A C 1
ATOM 714 O O . GLN A 1 92 ? -16.654 14.860 20.871 1.00 85.12 92 GLN A O 1
ATOM 719 N N . ARG A 1 93 ? -14.612 14.648 21.782 1.00 81.31 93 ARG A N 1
ATOM 720 C CA . ARG A 1 93 ? -14.968 13.809 22.949 1.00 81.31 93 ARG A CA 1
ATOM 721 C C . ARG A 1 93 ? -15.605 12.454 22.591 1.00 81.31 93 ARG A C 1
ATOM 723 O O . ARG A 1 93 ? -16.239 11.822 23.438 1.00 81.31 93 ARG A O 1
ATOM 730 N N . ALA A 1 94 ? -15.412 11.982 21.362 1.00 81.56 94 ALA A N 1
ATOM 731 C CA . ALA A 1 94 ? -15.891 10.689 20.894 1.00 81.56 94 ALA A CA 1
ATOM 732 C C . ALA A 1 94 ? -14.913 9.571 21.298 1.00 81.56 94 ALA A C 1
ATOM 734 O O . ALA A 1 94 ? -13.700 9.719 21.178 1.00 81.56 94 ALA A O 1
ATOM 735 N N . LYS A 1 95 ? -15.437 8.427 21.762 1.00 73.94 95 LYS A N 1
ATOM 736 C CA . LYS A 1 95 ? -14.628 7.233 22.103 1.00 73.94 95 LYS A CA 1
ATOM 737 C C . LYS A 1 95 ? -14.589 6.167 21.002 1.00 73.94 95 LYS A C 1
ATOM 739 O O . LYS A 1 95 ? -13.818 5.217 21.104 1.00 73.94 95 LYS A O 1
ATOM 744 N N . ALA A 1 96 ? -15.430 6.304 19.983 1.00 83.69 96 ALA A N 1
ATOM 745 C CA . ALA A 1 96 ? -15.589 5.345 18.900 1.00 83.69 96 ALA A CA 1
ATOM 746 C C . ALA A 1 96 ? -15.860 6.080 17.583 1.00 83.69 96 ALA A C 1
ATOM 748 O O . ALA A 1 96 ? -16.467 7.152 17.591 1.00 83.69 96 ALA A O 1
ATOM 749 N N . ALA A 1 97 ? -15.456 5.478 16.467 1.00 85.12 97 ALA A N 1
ATOM 750 C CA . ALA A 1 97 ? -15.766 5.944 15.118 1.00 85.12 97 ALA A CA 1
ATOM 751 C C . ALA A 1 97 ? -16.496 4.853 14.314 1.00 85.12 97 ALA A C 1
ATOM 753 O O . ALA A 1 97 ? -16.254 3.661 14.540 1.00 85.12 97 ALA A O 1
ATOM 754 N N . PRO A 1 98 ? -17.349 5.206 13.335 1.00 88.25 98 PRO A N 1
ATOM 755 C CA . PRO A 1 98 ? -17.865 4.236 12.378 1.00 88.25 98 PRO A CA 1
ATOM 756 C C . PRO A 1 98 ? -16.718 3.653 11.544 1.00 88.25 98 PRO A C 1
ATOM 758 O O . PRO A 1 98 ? -15.951 4.385 10.914 1.00 88.25 98 PRO A O 1
ATOM 761 N N . TYR A 1 99 ? -16.620 2.324 11.491 1.00 88.12 99 TYR A N 1
ATOM 762 C CA . TYR A 1 99 ? -15.524 1.620 10.813 1.00 88.12 99 TYR A CA 1
ATOM 763 C C . TYR A 1 99 ? -15.385 2.022 9.338 1.00 88.12 99 TYR A C 1
ATOM 765 O O . TYR A 1 99 ? -14.278 2.188 8.833 1.00 88.12 99 TYR A O 1
ATOM 773 N N . ARG A 1 100 ? -16.519 2.229 8.653 1.00 86.50 100 ARG A N 1
ATOM 774 C CA . ARG A 1 100 ? -16.555 2.623 7.235 1.00 86.50 100 ARG A CA 1
ATOM 775 C C . ARG A 1 100 ? -15.996 4.022 6.988 1.00 86.50 100 ARG A C 1
ATOM 777 O O . ARG A 1 100 ? -15.411 4.242 5.933 1.00 86.50 100 ARG A O 1
ATOM 784 N N . ASP A 1 101 ? -16.165 4.947 7.929 1.00 87.75 101 ASP A N 1
ATOM 785 C CA . ASP A 1 101 ? -15.698 6.324 7.762 1.00 87.75 101 ASP A CA 1
ATOM 786 C C . ASP A 1 101 ? -14.200 6.426 8.044 1.00 87.75 101 ASP A C 1
ATOM 788 O O . ASP A 1 101 ? -13.491 7.093 7.297 1.00 87.75 101 ASP A O 1
ATOM 792 N N . MET A 1 102 ? -13.699 5.685 9.036 1.00 87.62 102 MET A N 1
ATOM 793 C CA . MET A 1 102 ? -12.263 5.543 9.294 1.00 87.62 102 MET A CA 1
ATOM 794 C C . MET A 1 102 ? -11.538 4.833 8.137 1.00 87.62 102 MET A C 1
ATOM 796 O O . MET A 1 102 ? -10.501 5.308 7.679 1.00 87.62 102 MET A O 1
ATOM 800 N N . LEU A 1 103 ? -12.121 3.754 7.599 1.00 89.12 103 LEU A N 1
ATOM 801 C CA . LEU A 1 103 ? -11.616 3.066 6.405 1.00 89.12 103 LEU A CA 1
ATOM 802 C C . LEU A 1 103 ? -11.607 3.987 5.171 1.00 89.12 103 LEU A C 1
ATOM 804 O O . LEU A 1 103 ? -10.631 3.986 4.425 1.00 89.12 103 LEU A O 1
ATOM 808 N N . ARG A 1 104 ? -12.659 4.800 4.974 1.00 87.50 104 ARG A N 1
ATOM 809 C CA . ARG A 1 104 ? -12.716 5.803 3.896 1.00 87.50 104 ARG A CA 1
ATOM 810 C C . ARG A 1 104 ? -11.625 6.865 4.074 1.00 87.50 104 ARG A C 1
ATOM 812 O O . ARG A 1 104 ? -10.818 7.032 3.174 1.00 87.50 104 ARG A O 1
ATOM 819 N N . LYS A 1 105 ? -11.543 7.507 5.246 1.00 88.44 105 LYS A N 1
ATOM 820 C CA . LYS A 1 105 ? -10.536 8.536 5.572 1.00 88.44 105 LYS A CA 1
ATOM 821 C C . LYS A 1 105 ? -9.108 8.064 5.285 1.00 88.44 105 LYS A C 1
ATOM 823 O O . LYS A 1 105 ? -8.358 8.764 4.616 1.00 88.44 105 LYS A O 1
ATOM 828 N N . ILE A 1 106 ? -8.739 6.864 5.740 1.00 87.38 106 ILE A N 1
ATOM 829 C CA . ILE A 1 106 ? -7.386 6.327 5.525 1.00 87.38 106 ILE A CA 1
ATOM 830 C C . ILE A 1 106 ? -7.148 5.984 4.049 1.00 87.38 106 ILE A C 1
ATOM 832 O O . ILE A 1 106 ? -6.077 6.290 3.530 1.00 87.38 106 ILE A O 1
ATOM 836 N N . LYS A 1 107 ? -8.147 5.433 3.344 1.00 84.56 107 LYS A N 1
ATOM 837 C CA . LYS A 1 107 ? -8.065 5.205 1.894 1.00 84.56 107 LYS A CA 1
ATOM 838 C C . LYS A 1 107 ? -7.847 6.510 1.120 1.00 84.56 107 LYS A C 1
ATOM 840 O O . LYS A 1 107 ? -6.971 6.560 0.262 1.00 84.56 107 LYS A O 1
ATOM 845 N N . ASP A 1 108 ? -8.613 7.550 1.436 1.00 79.44 108 ASP A N 1
ATOM 846 C CA . ASP A 1 108 ? -8.556 8.846 0.752 1.00 79.44 108 ASP A CA 1
ATOM 847 C C . ASP A 1 108 ? -7.209 9.564 0.994 1.00 79.44 108 ASP A C 1
ATOM 849 O O . ASP A 1 108 ? -6.743 10.303 0.131 1.00 79.44 108 ASP A O 1
ATOM 853 N N . ILE A 1 109 ? -6.555 9.314 2.139 1.00 80.94 109 ILE A N 1
ATOM 854 C CA . ILE A 1 109 ? -5.215 9.835 2.472 1.00 80.94 109 ILE A CA 1
ATOM 855 C C . ILE A 1 109 ? -4.090 9.021 1.810 1.00 80.94 109 ILE A C 1
ATOM 857 O O . ILE A 1 109 ? -3.101 9.599 1.364 1.00 80.94 109 ILE A O 1
ATOM 861 N N . MET A 1 110 ? -4.195 7.687 1.793 1.00 75.56 110 MET A N 1
ATOM 862 C CA . MET A 1 110 ? -3.069 6.790 1.477 1.00 75.56 110 MET A CA 1
ATOM 863 C C . MET A 1 110 ? -3.134 6.109 0.102 1.00 75.56 110 MET A C 1
ATOM 865 O O . MET A 1 110 ? -2.169 5.455 -0.277 1.00 75.56 110 MET A O 1
ATOM 869 N N . LEU A 1 111 ? -4.244 6.229 -0.637 1.00 76.12 111 LEU A N 1
ATOM 870 C CA . LEU A 1 111 ? -4.467 5.655 -1.979 1.00 76.12 111 LEU A CA 1
ATOM 871 C C . LEU A 1 111 ? -4.350 4.115 -2.101 1.00 76.12 111 LEU A C 1
ATOM 873 O O . LEU A 1 111 ? -4.446 3.581 -3.204 1.00 76.12 111 LEU A O 1
ATOM 877 N N . VAL A 1 112 ? -4.209 3.395 -0.986 1.00 76.06 112 VAL A N 1
ATOM 878 C CA . VAL A 1 112 ? -4.165 1.920 -0.921 1.00 76.06 112 VAL A CA 1
ATOM 879 C C . VAL A 1 112 ? -5.560 1.283 -0.949 1.00 76.06 112 VAL A C 1
ATOM 881 O O . VAL A 1 112 ? -6.587 1.948 -0.770 1.00 76.06 112 VAL A O 1
ATOM 884 N N . SER A 1 113 ? -5.631 -0.028 -1.186 1.00 76.81 113 SER A N 1
ATOM 885 C CA . SER A 1 113 ? -6.898 -0.758 -1.203 1.00 76.81 113 SER A CA 1
ATOM 886 C C . SER A 1 113 ? -7.534 -0.842 0.188 1.00 76.81 113 SER A C 1
ATOM 888 O O . SER A 1 113 ? -6.881 -0.767 1.231 1.00 76.81 113 SER A O 1
ATOM 890 N N . ALA A 1 114 ? -8.849 -1.075 0.213 1.00 77.75 114 ALA A N 1
ATOM 891 C CA . ALA A 1 114 ? -9.546 -1.356 1.464 1.00 77.75 114 ALA A CA 1
ATOM 892 C C . ALA A 1 114 ? -9.017 -2.637 2.138 1.00 77.75 114 ALA A C 1
ATOM 894 O O . ALA A 1 114 ? -8.965 -2.692 3.361 1.00 77.75 114 ALA A O 1
ATOM 895 N N . HIS A 1 115 ? -8.595 -3.642 1.360 1.00 74.38 115 HIS A N 1
ATOM 896 C CA . HIS A 1 115 ? -8.137 -4.926 1.892 1.00 74.38 115 HIS A CA 1
ATOM 897 C C . HIS A 1 115 ? -6.827 -4.798 2.683 1.00 74.38 115 HIS A C 1
ATOM 899 O O . HIS A 1 115 ? -6.703 -5.378 3.758 1.00 74.38 115 HIS A O 1
ATOM 905 N N . GLU A 1 116 ? -5.888 -3.986 2.195 1.00 77.12 116 GLU A N 1
ATOM 906 C CA . GLU A 1 116 ? -4.623 -3.676 2.875 1.00 77.12 116 GLU A CA 1
ATOM 907 C C . GLU A 1 116 ? -4.852 -2.954 4.212 1.00 77.12 116 GLU A C 1
ATOM 909 O O . GLU A 1 116 ? -4.286 -3.337 5.239 1.00 77.12 116 GLU A O 1
ATOM 914 N N . ILE A 1 117 ? -5.742 -1.953 4.234 1.00 84.50 117 ILE A N 1
ATOM 915 C CA . ILE A 1 117 ? -6.104 -1.237 5.468 1.00 84.50 117 ILE A CA 1
ATOM 916 C C . ILE A 1 117 ? -6.815 -2.184 6.446 1.00 84.50 117 ILE A C 1
ATOM 918 O O . ILE A 1 117 ? -6.495 -2.197 7.635 1.00 84.50 117 ILE A O 1
ATOM 922 N N . GLU A 1 118 ? -7.745 -3.020 5.967 1.00 86.00 118 GLU A N 1
ATOM 923 C CA . GLU A 1 118 ? -8.404 -4.025 6.805 1.00 86.00 118 GLU A CA 1
ATOM 924 C C . GLU A 1 118 ? -7.410 -5.055 7.361 1.00 86.00 118 GLU A C 1
ATOM 926 O O . GLU A 1 118 ? -7.531 -5.429 8.527 1.00 86.00 118 GLU A O 1
ATOM 931 N N . ALA A 1 119 ? -6.398 -5.473 6.593 1.00 81.62 119 ALA A N 1
ATOM 932 C CA . ALA A 1 119 ? -5.337 -6.360 7.069 1.00 81.62 119 ALA A CA 1
ATOM 933 C C . ALA A 1 119 ? -4.522 -5.721 8.208 1.00 81.62 119 ALA A C 1
ATOM 935 O O . ALA A 1 119 ? -4.271 -6.383 9.217 1.00 81.62 119 ALA A O 1
ATOM 936 N N . VAL A 1 120 ? -4.181 -4.429 8.112 1.00 86.69 120 VAL A N 1
ATOM 937 C CA . VAL A 1 120 ? -3.559 -3.691 9.228 1.00 86.69 120 VAL A CA 1
ATOM 938 C C . VAL A 1 120 ? -4.511 -3.571 10.423 1.00 86.69 120 VAL A C 1
ATOM 940 O O . VAL A 1 120 ? -4.083 -3.759 11.560 1.00 86.69 120 VAL A O 1
ATOM 943 N N . PHE A 1 121 ? -5.807 -3.329 10.203 1.00 89.25 121 PHE A N 1
ATOM 944 C CA . PHE A 1 121 ? -6.795 -3.298 11.287 1.00 89.25 121 PHE A CA 1
ATOM 945 C C . PHE A 1 121 ? -6.940 -4.657 11.994 1.00 89.25 121 PHE A C 1
ATOM 947 O O . PHE A 1 121 ? -7.107 -4.676 13.211 1.00 89.25 121 PHE A O 1
ATOM 954 N N . PHE A 1 122 ? -6.833 -5.784 11.278 1.00 84.94 122 PHE A N 1
ATOM 955 C CA . PHE A 1 122 ? -6.762 -7.114 11.897 1.00 84.94 122 PHE A CA 1
ATOM 956 C C . PHE A 1 122 ? -5.468 -7.280 12.710 1.00 84.94 122 PHE A C 1
ATOM 958 O O . PHE A 1 122 ? -5.562 -7.615 13.887 1.00 84.94 122 PHE A O 1
ATOM 965 N N . LYS A 1 123 ? -4.290 -6.933 12.158 1.00 84.62 123 LYS A N 1
ATOM 966 C CA . LYS A 1 123 ? -3.013 -6.941 12.908 1.00 84.62 123 LYS A CA 1
ATOM 967 C C . LYS A 1 123 ? -3.111 -6.118 14.210 1.00 84.62 123 LYS A C 1
ATOM 969 O O . LYS A 1 123 ? -2.671 -6.569 15.261 1.00 84.62 123 LYS A O 1
ATOM 974 N N . LEU A 1 124 ? -3.732 -4.934 14.172 1.00 87.38 124 LEU A N 1
ATOM 975 C CA . LEU A 1 124 ? -3.938 -4.077 15.351 1.00 87.38 124 LEU A CA 1
ATOM 976 C C . LEU A 1 124 ? -4.965 -4.627 16.356 1.00 87.38 124 LEU A C 1
ATOM 978 O O . LEU A 1 124 ? -4.855 -4.336 17.550 1.00 87.38 124 LEU A O 1
ATOM 982 N N . GLN A 1 125 ? -5.954 -5.395 15.891 1.00 88.00 125 GLN A N 1
ATOM 983 C CA . GLN A 1 125 ? -6.924 -6.071 16.753 1.00 88.00 125 GLN A CA 1
ATOM 984 C C . GLN A 1 125 ? -6.299 -7.285 17.455 1.00 88.00 125 GLN A C 1
ATOM 986 O O . GLN A 1 125 ? -6.523 -7.467 18.650 1.00 88.00 125 GLN A O 1
ATOM 991 N N . ASP A 1 126 ? -5.470 -8.063 16.754 1.00 83.19 126 ASP A N 1
ATOM 992 C CA . ASP A 1 126 ? -4.734 -9.200 17.325 1.00 83.19 126 ASP A CA 1
ATOM 993 C C . ASP A 1 126 ? -3.683 -8.737 18.358 1.00 83.19 126 ASP A C 1
ATOM 995 O O . ASP A 1 126 ? -3.460 -9.404 19.367 1.00 83.19 126 ASP A O 1
ATOM 999 N N . LEU A 1 127 ? -3.103 -7.543 18.168 1.00 83.94 127 LEU A N 1
ATOM 1000 C CA . LEU A 1 127 ? -2.262 -6.848 19.158 1.00 83.94 127 LEU A CA 1
ATOM 1001 C C . LEU A 1 127 ? -3.058 -6.218 20.324 1.00 83.94 127 LEU A C 1
ATOM 1003 O O . LEU A 1 127 ? -2.465 -5.626 21.224 1.00 83.94 127 LEU A O 1
ATOM 1007 N N . GLY A 1 128 ? -4.394 -6.280 20.313 1.00 84.88 128 GLY A N 1
ATOM 1008 C CA . GLY A 1 128 ? -5.267 -5.723 21.356 1.00 84.88 128 GLY A CA 1
ATOM 1009 C C . GLY A 1 128 ? -5.324 -4.189 21.430 1.00 84.88 128 GLY A C 1
ATOM 1010 O O . GLY A 1 128 ? -6.052 -3.648 22.265 1.00 84.88 128 GLY A O 1
ATOM 1011 N N . LEU A 1 129 ? -4.603 -3.471 20.561 1.00 86.94 129 LEU A N 1
ATOM 1012 C CA . LEU A 1 129 ? -4.504 -2.005 20.564 1.00 86.94 129 LEU A CA 1
ATOM 1013 C C . LEU A 1 129 ? -5.823 -1.328 20.154 1.00 86.94 129 LEU A C 1
ATOM 1015 O O . LEU A 1 129 ? -6.120 -0.218 20.610 1.00 86.94 129 LEU A O 1
ATOM 1019 N N . VAL A 1 130 ? -6.623 -2.003 19.322 1.00 88.44 130 VAL A N 1
ATOM 1020 C CA . VAL A 1 130 ? -7.946 -1.548 18.863 1.00 88.44 130 VAL A CA 1
ATOM 1021 C C . VAL A 1 130 ? -8.981 -2.670 18.962 1.00 88.44 130 VAL A C 1
ATOM 1023 O O . VAL A 1 130 ? -8.661 -3.846 18.808 1.00 88.44 130 VAL A O 1
ATOM 1026 N N . ALA A 1 131 ? -10.242 -2.306 19.176 1.00 85.94 131 ALA A N 1
ATOM 1027 C CA . ALA A 1 131 ? -11.366 -3.228 19.270 1.00 85.94 131 ALA A CA 1
ATOM 1028 C C . ALA A 1 131 ? -12.446 -2.873 18.237 1.00 85.94 131 ALA A C 1
ATOM 1030 O O . ALA A 1 131 ? -12.952 -1.750 18.188 1.00 85.94 131 ALA A O 1
ATOM 1031 N N . CYS A 1 132 ? -12.814 -3.853 17.411 1.00 84.00 132 CYS A N 1
ATOM 1032 C CA . CYS A 1 132 ? -13.855 -3.725 16.394 1.00 84.00 132 CYS A CA 1
ATOM 1033 C C . CYS A 1 132 ? -15.158 -4.389 16.860 1.00 84.00 132 CYS A C 1
ATOM 1035 O O . CYS A 1 132 ? -15.301 -5.609 16.748 1.00 84.00 132 CYS A O 1
ATOM 1037 N N . HIS A 1 133 ? -16.118 -3.597 17.335 1.00 82.75 133 HIS A N 1
ATOM 1038 C CA . HIS A 1 133 ? -17.419 -4.100 17.781 1.00 82.75 133 HIS A CA 1
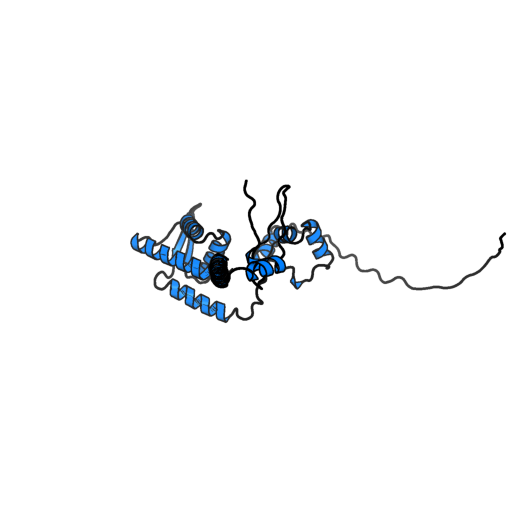ATOM 1039 C C . HIS A 1 133 ? -18.419 -4.156 16.611 1.00 82.75 133 HIS A C 1
ATOM 1041 O O . HIS A 1 133 ? -18.279 -3.460 15.601 1.00 82.75 133 HIS A O 1
ATOM 1047 N N . LYS A 1 134 ? -19.413 -5.046 16.714 1.00 77.00 134 LYS A N 1
ATOM 1048 C CA . LYS A 1 134 ? -20.493 -5.217 15.728 1.00 77.00 134 LYS A CA 1
ATOM 1049 C C . LYS A 1 134 ? -21.806 -4.736 16.339 1.00 77.00 134 LYS A C 1
ATOM 1051 O O . LYS A 1 134 ? -22.629 -5.550 16.758 1.00 77.00 134 LYS A O 1
ATOM 1056 N N . ASP A 1 135 ? -21.990 -3.423 16.373 1.00 63.16 135 ASP A N 1
ATOM 1057 C CA . ASP A 1 135 ? -23.165 -2.775 16.957 1.00 63.16 135 ASP A CA 1
ATOM 1058 C C . ASP A 1 135 ? -24.333 -2.813 15.959 1.00 63.16 135 ASP A C 1
ATOM 1060 O O . ASP A 1 135 ? -24.751 -1.806 15.386 1.00 63.16 135 ASP A O 1
ATOM 1064 N N . GLY A 1 136 ? -24.827 -4.028 15.709 1.00 55.50 136 GLY A N 1
ATOM 1065 C CA . GLY A 1 136 ? -25.860 -4.330 14.722 1.00 55.50 136 GLY A CA 1
ATOM 1066 C C . GLY A 1 136 ? -25.367 -4.345 13.269 1.00 55.50 136 GLY A C 1
ATOM 1067 O O . GLY A 1 136 ? -24.209 -4.069 12.951 1.00 55.50 136 GLY A O 1
ATOM 1068 N N . ILE A 1 137 ? -26.278 -4.688 12.356 1.00 51.25 137 ILE A N 1
ATOM 1069 C CA . ILE A 1 137 ? -26.080 -4.506 10.912 1.00 51.25 137 ILE A CA 1
ATOM 1070 C C . ILE A 1 137 ? -26.643 -3.119 10.555 1.00 51.25 137 ILE A C 1
ATOM 1072 O O . ILE A 1 137 ? -27.798 -2.869 10.895 1.00 51.25 137 ILE A O 1
ATOM 1076 N N . PRO A 1 138 ? -25.902 -2.224 9.866 1.00 56.06 138 PRO A N 1
ATOM 1077 C CA . PRO A 1 138 ? -24.577 -2.400 9.254 1.00 56.06 138 PRO A CA 1
ATOM 1078 C C . PRO A 1 138 ? -23.403 -1.774 10.050 1.00 56.06 138 PRO A C 1
ATOM 1080 O O . PRO A 1 138 ? -22.293 -1.663 9.523 1.00 56.06 138 PRO A O 1
ATOM 1083 N N . SER A 1 139 ? -23.628 -1.307 11.280 1.00 68.44 139 SER A N 1
ATOM 1084 C CA . SER A 1 139 ? -22.693 -0.491 12.071 1.00 68.44 139 SER A CA 1
ATOM 1085 C C . SER A 1 139 ? -21.606 -1.299 12.798 1.00 68.44 139 SER A C 1
ATOM 1087 O O . SER A 1 139 ? -21.662 -1.533 14.002 1.00 68.44 139 SER A O 1
ATOM 1089 N N . LYS A 1 140 ? -20.531 -1.649 12.080 1.00 84.50 140 LYS A N 1
ATOM 1090 C CA . LYS A 1 140 ? -19.240 -1.973 12.716 1.00 84.50 140 LYS A CA 1
ATOM 1091 C C . LYS A 1 140 ? -18.622 -0.685 13.284 1.00 84.50 140 LYS A C 1
ATOM 1093 O O . LYS A 1 140 ? -18.472 0.296 12.550 1.00 84.50 140 LYS A O 1
ATOM 1098 N N . THR A 1 141 ? -18.244 -0.690 14.557 1.00 86.12 141 THR A N 1
ATOM 1099 C CA . THR A 1 141 ? -17.620 0.445 15.258 1.00 86.12 141 THR A CA 1
ATOM 1100 C C . THR A 1 141 ? -16.159 0.136 15.579 1.00 86.12 141 THR A C 1
ATOM 1102 O O . THR A 1 141 ? -15.787 -1.004 15.863 1.00 86.12 141 THR A O 1
ATOM 1105 N N . PHE A 1 142 ? -15.307 1.155 15.484 1.00 87.31 142 PHE A N 1
ATOM 1106 C CA . PHE A 1 142 ? -13.877 1.080 15.771 1.00 87.31 142 PHE A CA 1
ATOM 1107 C C . PHE A 1 142 ? -13.593 1.849 17.063 1.00 87.31 142 PHE A C 1
ATOM 1109 O O . PHE A 1 142 ? -13.950 3.023 17.181 1.00 87.31 142 PHE A O 1
ATOM 1116 N N . VAL A 1 143 ? -12.965 1.179 18.028 1.00 88.38 143 VAL A N 1
ATOM 1117 C CA . VAL A 1 143 ? -12.657 1.702 19.365 1.00 88.38 143 VAL A CA 1
ATOM 1118 C C . VAL A 1 143 ? -11.162 1.535 19.620 1.00 88.38 143 VAL A C 1
ATOM 1120 O O . VAL A 1 143 ? -10.606 0.473 19.351 1.00 88.38 143 VAL A O 1
ATOM 1123 N N . PHE A 1 144 ? -10.501 2.557 20.159 1.00 88.00 144 PHE A N 1
ATOM 1124 C CA . PHE A 1 144 ? -9.101 2.453 20.578 1.00 88.00 144 PHE A CA 1
ATOM 1125 C C . PHE A 1 144 ? -9.033 1.909 22.008 1.00 88.00 144 PHE A C 1
ATOM 1127 O O . PHE A 1 144 ? -9.552 2.539 22.929 1.00 88.00 144 PHE A O 1
ATOM 1134 N N . THR A 1 145 ? -8.394 0.753 22.203 1.00 85.31 145 THR A N 1
ATOM 1135 C CA . THR A 1 145 ? -8.252 0.119 23.527 1.00 85.31 145 THR A CA 1
ATOM 1136 C C . THR A 1 145 ? -7.217 0.852 24.377 1.00 85.31 145 THR A C 1
ATOM 1138 O O . THR A 1 145 ? -7.408 1.036 25.577 1.00 85.31 145 THR A O 1
ATOM 1141 N N . GLN A 1 146 ? -6.124 1.289 23.744 1.00 83.25 146 GLN A N 1
ATOM 1142 C CA . GLN A 1 146 ? -5.027 2.028 24.372 1.00 83.25 146 GLN A CA 1
ATOM 1143 C C . GLN A 1 146 ? -4.804 3.353 23.626 1.00 83.25 146 GLN A C 1
ATOM 1145 O O . GLN A 1 146 ? -3.926 3.435 22.767 1.00 83.25 146 GLN A O 1
ATOM 1150 N N . PRO A 1 147 ? -5.621 4.392 23.888 1.00 78.94 147 PRO A N 1
ATOM 1151 C CA . PRO A 1 147 ? -5.503 5.668 23.187 1.00 78.94 147 PRO A CA 1
ATOM 1152 C C . PRO A 1 147 ? -4.283 6.479 23.653 1.00 78.94 147 PRO A C 1
ATOM 1154 O O . PRO A 1 147 ? -3.701 7.247 22.882 1.00 78.94 147 PRO A O 1
ATOM 1157 N N . ASP A 1 148 ? -3.883 6.351 24.917 1.00 80.88 148 ASP A N 1
ATOM 1158 C CA . ASP A 1 148 ? -2.697 7.008 25.466 1.00 80.88 148 ASP A CA 1
ATOM 1159 C C . ASP A 1 148 ? -1.456 6.183 25.102 1.00 80.88 148 ASP A C 1
ATOM 1161 O O . ASP A 1 148 ? -1.329 5.022 25.481 1.00 80.88 148 ASP A O 1
ATOM 1165 N N . GLY A 1 149 ? -0.556 6.767 24.306 1.00 81.56 149 GLY A N 1
ATOM 1166 C CA . GLY A 1 149 ? 0.631 6.070 23.805 1.00 81.56 149 GLY A CA 1
ATOM 1167 C C . GLY A 1 149 ? 0.395 5.120 22.622 1.00 81.56 149 GLY A C 1
ATOM 1168 O O . GLY A 1 149 ? 1.330 4.406 22.266 1.00 81.56 149 GLY A O 1
ATOM 1169 N N . PHE A 1 150 ? -0.785 5.136 21.979 1.00 87.62 150 PHE A N 1
ATOM 1170 C CA . PHE A 1 150 ? -1.151 4.266 20.842 1.00 87.62 150 PHE A CA 1
ATOM 1171 C C . PHE A 1 150 ? -0.017 4.067 19.819 1.00 87.62 150 PHE A C 1
ATOM 1173 O O . PHE A 1 150 ? 0.349 2.933 19.511 1.00 87.62 150 PHE A O 1
ATOM 1180 N N . LEU A 1 151 ? 0.584 5.163 19.334 1.00 85.75 151 LEU A N 1
ATOM 1181 C CA . LEU A 1 151 ? 1.656 5.110 18.335 1.00 85.75 151 LEU A CA 1
ATOM 1182 C C . LEU A 1 151 ? 2.923 4.420 18.869 1.00 85.75 151 LEU A C 1
ATOM 1184 O O . LEU A 1 151 ? 3.502 3.601 18.168 1.00 85.75 151 LEU A O 1
ATOM 1188 N N . ALA A 1 152 ? 3.314 4.684 20.118 1.00 84.88 152 ALA A N 1
ATOM 1189 C CA . ALA A 1 152 ? 4.471 4.046 20.748 1.00 84.88 152 ALA A CA 1
ATOM 1190 C C . ALA A 1 152 ? 4.221 2.558 21.064 1.00 84.88 152 ALA A C 1
ATOM 1192 O O . ALA A 1 152 ? 5.158 1.762 21.057 1.00 84.88 152 ALA A O 1
ATOM 1193 N N . GLY A 1 153 ? 2.964 2.167 21.309 1.00 84.00 153 GLY A N 1
ATOM 1194 C CA . GLY A 1 153 ? 2.545 0.765 21.364 1.00 84.00 153 GLY A CA 1
ATOM 1195 C C . GLY A 1 153 ? 2.676 0.083 20.000 1.00 84.00 153 GLY A C 1
ATOM 1196 O O . GLY A 1 153 ? 3.297 -0.976 19.905 1.00 84.00 153 GLY A O 1
ATOM 1197 N N . CYS A 1 154 ? 2.178 0.729 18.939 1.00 85.88 154 CYS A N 1
ATOM 1198 C CA . CYS A 1 154 ? 2.334 0.261 17.560 1.00 85.88 154 CYS A CA 1
ATOM 1199 C C . CYS A 1 154 ? 3.813 0.110 17.183 1.00 85.88 154 CYS A C 1
ATOM 1201 O O . CYS A 1 154 ? 4.206 -0.953 16.723 1.00 85.88 154 CYS A O 1
ATOM 1203 N N . GLU A 1 155 ? 4.640 1.136 17.404 1.00 84.94 155 GLU A N 1
ATOM 1204 C CA . GLU A 1 155 ? 6.061 1.135 17.036 1.00 84.94 155 GLU A CA 1
ATOM 1205 C C . GLU A 1 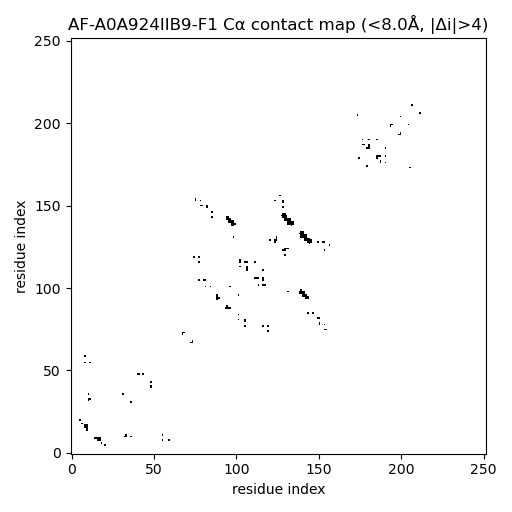155 ? 6.873 0.110 17.849 1.00 84.94 155 GLU A C 1
ATOM 1207 O O . GLU A 1 155 ? 7.704 -0.584 17.267 1.00 84.94 155 GLU A O 1
ATOM 1212 N N . ARG A 1 156 ? 6.584 -0.088 19.146 1.00 84.12 156 ARG A N 1
ATOM 1213 C CA . ARG A 1 156 ? 7.247 -1.117 19.973 1.00 84.12 156 ARG A CA 1
ATOM 1214 C C . ARG A 1 156 ? 6.888 -2.539 19.545 1.00 84.12 156 ARG A C 1
ATOM 1216 O O . ARG A 1 156 ? 7.781 -3.369 19.404 1.00 84.12 156 ARG A O 1
ATOM 1223 N N . HIS A 1 157 ? 5.604 -2.831 19.334 1.00 79.19 157 HIS A N 1
ATOM 1224 C CA . HIS A 1 157 ? 5.201 -4.140 18.815 1.00 79.19 157 HIS A CA 1
ATOM 1225 C C . HIS A 1 157 ? 5.720 -4.354 17.393 1.00 79.19 157 HIS A C 1
ATOM 1227 O O . HIS A 1 157 ? 6.129 -5.460 17.056 1.00 79.19 157 HIS A O 1
ATOM 1233 N N . TYR A 1 158 ? 5.775 -3.297 16.579 1.00 76.94 158 TYR A N 1
ATOM 1234 C CA . TYR A 1 158 ? 6.334 -3.373 15.238 1.00 76.94 158 TYR A CA 1
ATOM 1235 C C . TYR A 1 158 ? 7.838 -3.680 15.243 1.00 76.94 158 TYR A C 1
ATOM 1237 O O . TYR A 1 158 ? 8.279 -4.499 14.446 1.00 76.94 158 TYR A O 1
ATOM 1245 N N . GLN A 1 159 ? 8.612 -3.090 16.161 1.00 73.56 159 GLN A N 1
ATOM 1246 C CA . GLN A 1 159 ? 10.022 -3.442 16.379 1.00 73.56 159 GLN A CA 1
ATOM 1247 C C . GLN A 1 159 ? 10.163 -4.915 16.779 1.00 73.56 159 GLN A C 1
ATOM 1249 O O . GLN A 1 159 ? 10.815 -5.667 16.070 1.00 73.56 159 GLN A O 1
ATOM 1254 N N . GLN A 1 160 ? 9.435 -5.368 17.806 1.00 71.19 160 GLN A N 1
ATOM 1255 C CA . GLN A 1 160 ? 9.465 -6.770 18.253 1.00 71.19 160 GLN A CA 1
ATOM 1256 C C . GLN A 1 160 ? 9.101 -7.778 17.146 1.00 71.19 160 GLN A C 1
ATOM 1258 O O . GLN A 1 160 ? 9.681 -8.858 17.083 1.00 71.19 160 GLN A O 1
ATOM 1263 N N . TYR A 1 161 ? 8.161 -7.441 16.257 1.00 63.97 161 TYR A N 1
ATOM 1264 C CA . TYR A 1 161 ? 7.848 -8.270 15.087 1.00 63.97 161 TYR A CA 1
ATOM 1265 C C . TYR A 1 161 ? 8.900 -8.160 13.974 1.00 63.97 161 TYR A C 1
ATOM 1267 O O . TYR A 1 161 ? 9.164 -9.151 13.300 1.00 63.97 161 TYR A O 1
ATOM 1275 N N . ALA A 1 162 ? 9.511 -6.990 13.774 1.00 62.19 162 ALA A N 1
ATOM 1276 C CA . ALA A 1 162 ? 10.555 -6.783 12.774 1.00 62.19 162 ALA A CA 1
ATOM 1277 C C . ALA A 1 162 ? 11.861 -7.511 13.133 1.00 62.19 162 ALA A C 1
ATOM 1279 O O . ALA A 1 162 ? 12.460 -8.131 12.258 1.00 62.19 162 ALA A O 1
ATOM 1280 N N . ASP A 1 163 ? 12.241 -7.509 14.412 1.00 54.28 163 ASP A N 1
ATOM 1281 C CA . ASP A 1 163 ? 13.398 -8.235 14.959 1.00 54.28 163 ASP A CA 1
ATOM 1282 C C . ASP A 1 163 ? 13.209 -9.769 14.859 1.00 54.28 163 ASP A C 1
ATOM 1284 O O . ASP A 1 163 ? 14.166 -10.538 14.898 1.00 54.28 163 ASP A O 1
ATOM 1288 N N . HIS A 1 164 ? 11.964 -10.231 14.688 1.00 51.09 164 HIS A N 1
ATOM 1289 C CA . HIS A 1 164 ? 11.602 -11.623 14.393 1.00 51.09 164 HIS A CA 1
ATOM 1290 C C . HIS A 1 164 ? 11.315 -11.889 12.899 1.00 51.09 164 HIS A C 1
ATOM 1292 O O . HIS A 1 164 ? 10.894 -12.991 12.547 1.00 51.09 164 HIS A O 1
ATOM 1298 N N . MET A 1 165 ? 11.542 -10.914 12.009 1.00 47.00 165 MET A N 1
ATOM 1299 C CA . MET A 1 165 ? 11.326 -11.028 10.556 1.00 47.00 165 MET A CA 1
ATOM 1300 C C . MET A 1 165 ? 12.616 -10.987 9.716 1.00 47.00 165 MET A C 1
ATOM 1302 O O . MET A 1 165 ? 12.523 -11.034 8.489 1.00 47.00 165 MET A O 1
ATOM 1306 N N . GLU A 1 166 ? 13.808 -10.938 10.321 1.00 41.50 166 GLU A N 1
ATOM 1307 C CA . GLU A 1 166 ? 15.078 -10.823 9.573 1.00 41.50 166 GLU A CA 1
ATOM 1308 C C . GLU A 1 166 ? 15.426 -12.041 8.685 1.00 41.50 166 GLU A C 1
ATOM 1310 O O . GLU A 1 166 ? 16.297 -11.929 7.827 1.00 41.50 166 GLU A O 1
ATOM 1315 N N . GLU A 1 167 ? 14.707 -13.167 8.805 1.00 39.53 167 GLU A N 1
ATOM 1316 C CA . GLU A 1 167 ? 14.842 -14.348 7.927 1.00 39.53 167 GLU A CA 1
ATOM 1317 C C . GLU A 1 167 ? 13.626 -14.602 7.008 1.00 39.53 167 GLU A C 1
ATOM 1319 O O . GLU A 1 167 ? 13.435 -15.706 6.497 1.00 39.53 167 GLU A O 1
ATOM 1324 N N . ALA A 1 168 ? 12.794 -13.589 6.739 1.00 40.28 168 ALA A N 1
ATOM 1325 C CA . ALA A 1 168 ? 11.868 -13.656 5.607 1.00 40.28 168 ALA A CA 1
ATOM 1326 C C . ALA A 1 168 ? 12.648 -13.417 4.291 1.00 40.28 168 ALA A C 1
ATOM 1328 O O . ALA A 1 168 ? 13.127 -12.297 4.088 1.00 40.28 168 ALA A O 1
ATOM 1329 N N . PRO A 1 169 ? 12.793 -14.407 3.380 1.00 39.78 169 PRO A N 1
ATOM 1330 C CA . PRO A 1 169 ? 13.447 -14.176 2.093 1.00 39.78 169 PRO A CA 1
ATOM 1331 C C . PRO A 1 169 ? 12.673 -13.111 1.305 1.00 39.78 169 PRO A C 1
ATOM 1333 O O . PRO A 1 169 ? 11.441 -13.124 1.264 1.00 39.78 169 PRO A O 1
ATOM 1336 N N . GLY A 1 170 ? 13.409 -12.144 0.756 1.00 42.75 170 GLY A N 1
ATOM 1337 C CA . GLY A 1 170 ? 12.838 -10.892 0.266 1.00 42.75 170 GLY A CA 1
ATOM 1338 C C . GLY A 1 170 ? 12.086 -10.993 -1.063 1.00 42.75 170 GLY A C 1
ATOM 1339 O O . GLY A 1 170 ? 12.305 -11.903 -1.853 1.00 42.75 170 GLY A O 1
ATOM 1340 N N . ASP A 1 171 ? 11.256 -9.976 -1.310 1.00 44.81 171 ASP A N 1
ATOM 1341 C CA . ASP A 1 171 ? 10.699 -9.597 -2.621 1.00 44.81 171 ASP A CA 1
ATOM 1342 C C . ASP A 1 171 ? 9.856 -10.646 -3.383 1.00 44.81 171 ASP A C 1
ATOM 1344 O O . ASP A 1 171 ? 9.582 -10.476 -4.570 1.00 44.81 171 ASP A O 1
ATOM 1348 N N . ASP A 1 172 ? 9.347 -11.677 -2.698 1.00 47.44 172 ASP A N 1
ATOM 1349 C CA . ASP A 1 172 ? 8.294 -12.559 -3.227 1.00 47.44 172 ASP A CA 1
ATOM 1350 C C . ASP A 1 172 ? 6.956 -11.798 -3.383 1.00 47.44 172 ASP A C 1
ATOM 1352 O O . ASP A 1 172 ? 6.065 -11.854 -2.529 1.00 47.44 172 ASP A O 1
ATOM 1356 N N . GLU A 1 173 ? 6.817 -11.075 -4.500 1.00 52.84 173 GLU A N 1
ATOM 1357 C CA . GLU A 1 173 ? 5.576 -10.459 -4.985 1.00 52.84 173 GLU A CA 1
ATOM 1358 C C . GLU A 1 173 ? 4.501 -11.550 -5.173 1.00 52.84 173 GLU A C 1
ATOM 1360 O O . GLU A 1 173 ? 4.495 -12.275 -6.169 1.00 52.84 173 GLU A O 1
ATOM 1365 N N . VAL A 1 174 ? 3.595 -11.698 -4.196 1.00 60.50 174 VAL A N 1
ATOM 1366 C CA . VAL A 1 174 ? 2.541 -12.727 -4.225 1.00 60.50 174 VAL A CA 1
ATOM 1367 C C . VAL A 1 174 ? 1.497 -12.384 -5.288 1.00 60.50 174 VAL A C 1
ATOM 1369 O O . VAL A 1 174 ? 0.516 -11.694 -5.019 1.00 60.50 174 VAL A O 1
ATOM 1372 N N . LEU A 1 175 ? 1.723 -12.898 -6.492 1.00 60.50 175 LEU A N 1
ATOM 1373 C CA . LEU A 1 175 ? 0.789 -12.847 -7.608 1.00 60.50 175 LEU A CA 1
ATOM 1374 C C . LEU A 1 175 ? -0.327 -13.884 -7.471 1.00 60.50 175 LEU A C 1
ATOM 1376 O O . LEU A 1 175 ? -0.090 -15.007 -7.017 1.00 60.50 175 LEU A O 1
ATOM 1380 N N . ASP A 1 176 ? -1.527 -13.532 -7.935 1.00 77.44 176 ASP A N 1
ATOM 1381 C CA . ASP A 1 176 ? -2.571 -14.520 -8.205 1.00 77.44 176 ASP A CA 1
ATOM 1382 C C . ASP A 1 176 ? -2.435 -15.120 -9.621 1.00 77.44 176 ASP A C 1
ATOM 1384 O O . ASP A 1 176 ? -1.563 -14.744 -10.408 1.00 77.44 176 ASP A O 1
ATOM 1388 N N . LEU A 1 177 ? -3.270 -16.113 -9.943 1.00 77.94 177 LEU A N 1
ATOM 1389 C CA . LEU A 1 177 ? -3.205 -16.815 -11.230 1.00 77.94 177 LEU A CA 1
ATOM 1390 C C . LEU A 1 177 ? -3.634 -15.955 -12.431 1.00 77.94 177 LEU A C 1
ATOM 1392 O O . LEU A 1 177 ? -3.221 -16.256 -13.549 1.00 77.94 177 LEU A O 1
ATOM 1396 N N . VAL A 1 178 ? -4.439 -14.910 -12.223 1.00 74.94 178 VAL A N 1
ATOM 1397 C CA . VAL A 1 178 ? -4.909 -13.993 -13.272 1.00 74.94 178 VAL A CA 1
ATOM 1398 C C . VAL A 1 178 ? -3.832 -12.951 -13.572 1.00 74.94 178 VAL A C 1
ATOM 1400 O O . VAL A 1 178 ? -3.515 -12.717 -14.738 1.00 74.94 178 VAL A O 1
ATOM 1403 N N . ASP A 1 179 ? -3.188 -12.406 -12.541 1.00 68.12 179 ASP A N 1
ATOM 1404 C CA . ASP A 1 179 ? -2.013 -11.546 -12.710 1.00 68.12 179 ASP A CA 1
ATOM 1405 C C . ASP A 1 179 ? -0.826 -12.326 -13.300 1.00 68.12 179 ASP A C 1
ATOM 1407 O O . ASP A 1 179 ? -0.095 -11.807 -14.148 1.00 68.12 179 ASP A O 1
ATOM 1411 N N . LEU A 1 180 ? -0.641 -13.597 -12.915 1.00 77.00 180 LEU A N 1
ATOM 1412 C CA . LEU A 1 180 ? 0.384 -14.467 -13.499 1.00 77.00 180 LEU A CA 1
ATOM 1413 C C . LEU A 1 180 ? 0.080 -14.798 -14.965 1.00 77.00 180 LEU A C 1
ATOM 1415 O O . LEU A 1 180 ? 0.997 -14.774 -15.788 1.00 77.00 180 LEU A O 1
ATOM 1419 N N . ALA A 1 181 ? -1.184 -15.041 -15.320 1.00 79.00 181 ALA A N 1
ATOM 1420 C CA . ALA A 1 181 ? -1.622 -15.158 -16.710 1.00 79.00 181 ALA A CA 1
ATOM 1421 C C . ALA A 1 181 ? -1.285 -13.880 -17.499 1.00 79.00 181 ALA A C 1
ATOM 1423 O O . ALA A 1 181 ? -0.606 -13.941 -18.527 1.00 79.00 181 ALA A O 1
ATOM 1424 N N . GLY A 1 182 ? -1.637 -12.709 -16.956 1.00 63.75 182 GLY A N 1
ATOM 1425 C CA . GLY A 1 182 ? -1.332 -11.402 -17.543 1.00 63.75 182 GLY A CA 1
ATOM 1426 C C . GLY A 1 182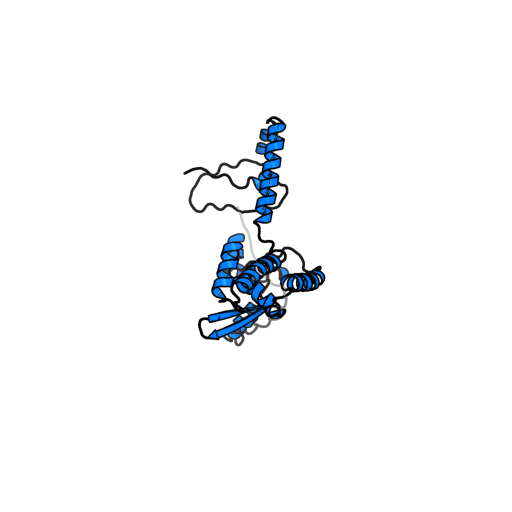 ? 0.167 -11.126 -17.727 1.00 63.75 182 GLY A C 1
ATOM 1427 O O . GLY A 1 182 ? 0.570 -10.645 -18.785 1.00 63.75 182 GLY A O 1
ATOM 1428 N N . LYS A 1 183 ? 1.016 -11.462 -16.742 1.00 69.88 183 LYS A N 1
ATOM 1429 C CA . LYS A 1 183 ? 2.479 -11.272 -16.836 1.00 69.88 183 LYS A CA 1
ATOM 1430 C C . LYS A 1 183 ? 3.187 -12.311 -17.720 1.00 69.88 183 LYS A C 1
ATOM 1432 O O . LYS A 1 183 ? 4.265 -12.009 -18.228 1.00 69.88 183 LYS A O 1
ATOM 1437 N N . THR A 1 184 ? 2.631 -13.513 -17.906 1.00 77.81 184 THR A N 1
ATOM 1438 C CA . THR A 1 184 ? 3.266 -14.595 -18.698 1.00 77.81 184 THR A CA 1
ATOM 1439 C C . THR A 1 184 ? 2.725 -14.746 -20.120 1.00 77.81 184 THR A C 1
ATOM 1441 O O . THR A 1 184 ? 3.384 -15.367 -20.952 1.00 77.81 184 THR A O 1
ATOM 1444 N N . GLY A 1 185 ? 1.537 -14.211 -20.418 1.00 78.25 185 GLY A N 1
ATOM 1445 C CA . GLY A 1 185 ? 0.841 -14.454 -21.685 1.00 78.25 185 GLY A CA 1
ATOM 1446 C C . GLY A 1 185 ? 0.271 -15.874 -21.815 1.00 78.25 185 GLY A C 1
ATOM 1447 O O . GLY A 1 185 ? -0.084 -16.298 -22.916 1.00 78.25 185 GLY A O 1
ATOM 1448 N N . PHE A 1 186 ? 0.196 -16.631 -20.716 1.00 83.62 186 PHE A N 1
ATOM 1449 C CA . PHE A 1 186 ? -0.507 -17.910 -20.661 1.00 83.62 186 PHE A CA 1
ATOM 1450 C C . PHE A 1 186 ? -1.928 -17.727 -20.135 1.00 83.62 186 PHE A C 1
ATOM 1452 O O . PHE A 1 186 ? -2.181 -16.878 -19.294 1.00 83.62 186 PHE A O 1
ATOM 1459 N N . ASP A 1 187 ? -2.848 -18.569 -20.598 1.00 88.19 187 ASP A N 1
ATOM 1460 C CA . ASP A 1 187 ? -4.182 -18.679 -20.008 1.00 88.19 187 ASP A CA 1
ATOM 1461 C C . ASP A 1 187 ? -4.115 -19.352 -18.620 1.00 88.19 187 ASP A C 1
ATOM 1463 O O . ASP A 1 187 ? -3.250 -20.201 -18.372 1.00 88.19 187 ASP A O 1
ATOM 1467 N N . VAL A 1 188 ? -5.049 -19.015 -17.729 1.00 86.81 188 VAL A N 1
ATOM 1468 C CA . VAL A 1 188 ? -5.155 -19.571 -16.367 1.00 86.81 188 VAL A CA 1
ATOM 1469 C C . VAL A 1 188 ? -5.283 -21.094 -16.421 1.00 86.81 188 VAL A C 1
ATOM 1471 O O . VAL A 1 188 ? -4.594 -21.810 -15.695 1.00 86.81 188 VAL A O 1
ATOM 1474 N N . ASP A 1 189 ? -6.081 -21.598 -17.360 1.00 88.69 189 ASP A N 1
ATOM 1475 C CA . ASP A 1 189 ? -6.281 -23.025 -17.618 1.00 88.69 189 ASP A CA 1
ATOM 1476 C C . ASP A 1 189 ? -4.981 -23.747 -18.022 1.00 88.69 189 ASP A C 1
ATOM 1478 O O . ASP A 1 189 ? -4.780 -24.925 -17.716 1.00 88.69 189 ASP A O 1
ATOM 1482 N N . LYS A 1 190 ? -4.064 -23.035 -18.690 1.00 85.81 190 LYS A N 1
ATOM 1483 C CA . LYS A 1 190 ? -2.749 -23.549 -19.093 1.00 85.81 190 LYS A CA 1
ATOM 1484 C C . LYS A 1 190 ? -1.753 -23.517 -17.932 1.00 85.81 190 LYS A C 1
ATOM 1486 O O . LYS A 1 190 ? -0.990 -24.468 -17.779 1.00 85.81 190 LYS A O 1
ATOM 1491 N N . LEU A 1 191 ? -1.784 -22.476 -17.097 1.00 83.81 191 LEU A N 1
ATOM 1492 C CA . LEU A 1 191 ? -0.997 -22.407 -15.859 1.00 83.81 191 LEU A CA 1
ATOM 1493 C C . LEU A 1 191 ? -1.393 -23.522 -14.878 1.00 83.81 191 LEU A C 1
ATOM 1495 O O . LEU A 1 191 ? -0.522 -24.191 -14.328 1.00 83.81 191 LEU A O 1
ATOM 1499 N N . LEU A 1 192 ? -2.695 -23.781 -14.719 1.00 87.69 192 LEU A N 1
ATOM 1500 C CA . LEU A 1 192 ? -3.208 -24.866 -13.877 1.00 87.69 192 LEU A CA 1
ATOM 1501 C C . LEU A 1 192 ? -2.770 -26.254 -14.369 1.00 87.69 192 LEU A C 1
ATOM 1503 O O . LEU A 1 192 ? -2.425 -27.104 -13.550 1.00 87.69 192 LEU A O 1
ATOM 1507 N N . ARG A 1 193 ? -2.708 -26.478 -15.690 1.00 87.69 193 ARG A N 1
ATOM 1508 C CA . ARG A 1 193 ? -2.160 -27.723 -16.261 1.00 87.69 193 ARG A CA 1
ATOM 1509 C C . ARG A 1 193 ? -0.657 -27.848 -16.016 1.00 87.69 193 ARG A C 1
ATOM 1511 O O . ARG A 1 193 ? -0.230 -28.864 -15.493 1.00 87.69 193 ARG A O 1
ATOM 1518 N N . LEU A 1 194 ? 0.129 -26.791 -16.245 1.00 84.56 194 LEU A N 1
ATOM 1519 C CA . LEU A 1 194 ? 1.572 -26.787 -15.941 1.00 84.56 194 LEU A CA 1
ATOM 1520 C C . LEU A 1 194 ? 1.881 -27.042 -14.451 1.00 84.56 194 LEU A C 1
ATOM 1522 O O . LEU A 1 194 ? 2.918 -27.625 -14.131 1.00 84.56 194 LEU A O 1
ATOM 1526 N N . ALA A 1 195 ? 0.986 -26.637 -13.546 1.00 84.00 195 ALA A N 1
ATOM 1527 C CA . ALA A 1 195 ? 1.056 -26.985 -12.129 1.00 84.00 195 ALA A CA 1
ATOM 1528 C C . ALA A 1 195 ? 0.704 -28.464 -11.863 1.00 84.00 195 ALA A C 1
ATOM 1530 O O . ALA A 1 195 ? 1.408 -29.126 -11.102 1.00 84.00 195 ALA A O 1
ATOM 1531 N N . ALA A 1 196 ? -0.347 -28.993 -12.499 1.00 85.75 196 ALA A N 1
ATOM 1532 C CA . ALA A 1 196 ? -0.772 -30.391 -12.362 1.00 85.75 196 ALA A CA 1
ATOM 1533 C C . ALA A 1 196 ? 0.230 -31.394 -12.969 1.00 85.75 196 ALA A C 1
ATOM 1535 O O . ALA A 1 196 ? 0.489 -32.437 -12.374 1.00 85.75 196 ALA A O 1
ATOM 1536 N N . ASP A 1 197 ? 0.842 -31.047 -14.104 1.00 86.56 197 ASP A N 1
ATOM 1537 C CA . ASP A 1 197 ? 1.855 -31.841 -14.813 1.00 86.56 197 ASP A CA 1
ATOM 1538 C C . ASP A 1 197 ? 3.233 -31.818 -14.109 1.00 86.56 197 ASP A C 1
ATOM 1540 O O . ASP A 1 197 ? 4.195 -32.417 -14.590 1.00 86.56 197 ASP A O 1
ATOM 1544 N N . GLY A 1 198 ? 3.371 -31.094 -12.989 1.00 82.00 198 GLY A N 1
ATOM 1545 C CA . GLY A 1 198 ? 4.625 -30.959 -12.237 1.00 82.00 198 GLY A CA 1
ATOM 1546 C C . GLY A 1 198 ? 5.706 -30.114 -12.927 1.00 82.00 198 GLY A C 1
ATOM 1547 O O . GLY A 1 198 ? 6.831 -30.039 -12.434 1.00 82.00 198 GLY A O 1
ATOM 1548 N N . ALA A 1 199 ? 5.384 -29.457 -14.046 1.00 82.50 199 ALA A N 1
ATOM 1549 C CA . ALA A 1 199 ? 6.307 -28.602 -14.795 1.00 82.50 199 ALA A CA 1
ATOM 1550 C C . ALA A 1 199 ? 6.602 -27.264 -14.085 1.00 82.50 199 ALA A C 1
ATOM 1552 O O . ALA A 1 199 ? 7.611 -26.617 -14.371 1.00 82.50 199 ALA A O 1
ATOM 1553 N N . MET A 1 200 ? 5.736 -26.841 -13.160 1.00 79.94 200 MET A N 1
ATOM 1554 C CA . MET A 1 200 ? 5.924 -25.646 -12.339 1.00 79.94 200 MET A CA 1
ATOM 1555 C C . MET A 1 200 ? 6.707 -25.980 -11.052 1.00 79.94 200 MET A C 1
ATOM 1557 O O . MET A 1 200 ? 6.244 -26.814 -10.271 1.00 79.94 200 MET A O 1
ATOM 1561 N N . PRO A 1 201 ? 7.865 -25.343 -10.773 1.00 77.62 201 PRO A N 1
ATOM 1562 C CA . PRO A 1 201 ? 8.646 -25.648 -9.575 1.00 77.62 201 PRO A CA 1
ATOM 1563 C C . PRO A 1 201 ? 7.867 -25.347 -8.288 1.00 77.62 201 PRO A C 1
ATOM 1565 O O . PRO A 1 201 ? 7.250 -24.288 -8.154 1.00 77.62 201 PRO A O 1
ATOM 1568 N N . SER A 1 202 ? 7.950 -26.247 -7.307 1.00 68.88 202 SER A N 1
ATOM 1569 C CA . SER A 1 202 ? 7.153 -26.198 -6.070 1.00 68.88 202 SER A CA 1
ATOM 1570 C C . SER A 1 202 ? 7.349 -24.934 -5.221 1.00 68.88 202 SER A C 1
ATOM 1572 O O . SER A 1 202 ? 6.451 -24.569 -4.470 1.00 68.88 202 SER A O 1
ATOM 1574 N N . GLY A 1 203 ? 8.480 -24.233 -5.364 1.00 67.44 203 GLY A N 1
ATOM 1575 C CA . GLY A 1 203 ? 8.727 -22.945 -4.704 1.00 67.44 203 GLY A CA 1
ATOM 1576 C C . GLY A 1 203 ? 7.937 -21.758 -5.278 1.00 67.44 203 GLY A C 1
ATOM 1577 O O . GLY A 1 203 ? 7.796 -20.751 -4.591 1.00 67.44 203 GLY A O 1
ATOM 1578 N N . VAL A 1 204 ? 7.407 -21.862 -6.504 1.00 72.44 204 VAL A N 1
ATOM 1579 C CA . VAL A 1 204 ? 6.688 -20.761 -7.182 1.00 72.44 204 VAL A CA 1
ATOM 1580 C C . VAL A 1 204 ? 5.211 -20.703 -6.762 1.00 72.44 204 VAL A C 1
ATOM 1582 O O . VAL A 1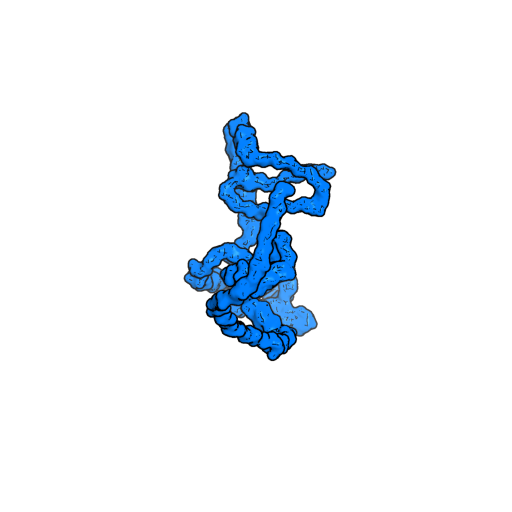 204 ? 4.609 -19.633 -6.725 1.00 72.44 204 VAL A O 1
ATOM 1585 N N . LEU A 1 205 ? 4.607 -21.843 -6.409 1.00 74.06 205 LEU A N 1
ATOM 1586 C CA . LEU A 1 205 ? 3.186 -21.940 -6.056 1.00 74.06 205 LEU A CA 1
ATOM 1587 C C . LEU A 1 205 ? 2.940 -21.683 -4.561 1.00 74.06 205 LEU A C 1
ATOM 1589 O O . LEU A 1 205 ? 2.793 -22.604 -3.756 1.00 74.06 205 LEU A O 1
ATOM 1593 N N . ARG A 1 206 ? 2.839 -20.404 -4.184 1.00 72.25 206 ARG A N 1
ATOM 1594 C CA . ARG A 1 206 ? 2.475 -19.982 -2.821 1.00 72.25 206 ARG A CA 1
ATOM 1595 C C . ARG A 1 206 ? 0.954 -19.928 -2.635 1.00 72.25 206 ARG A C 1
ATOM 1597 O O . ARG A 1 206 ? 0.287 -19.025 -3.127 1.00 72.25 206 ARG A O 1
ATOM 1604 N N . VAL A 1 207 ? 0.396 -20.865 -1.864 1.00 73.50 207 VAL A N 1
ATOM 1605 C CA . VAL A 1 207 ? -1.047 -20.907 -1.550 1.00 73.50 207 VAL A CA 1
ATOM 1606 C C . VAL A 1 207 ? -1.339 -20.243 -0.200 1.00 73.50 207 VAL A C 1
ATOM 1608 O O . VAL A 1 207 ? -0.816 -20.650 0.838 1.00 73.50 207 VAL A O 1
ATOM 1611 N N . SER A 1 208 ? -2.236 -19.252 -0.177 1.00 73.94 208 SER A N 1
ATOM 1612 C CA . SER A 1 208 ? -2.674 -18.616 1.073 1.00 73.94 208 SER A CA 1
ATOM 1613 C C . SER A 1 208 ? -3.406 -19.610 1.981 1.00 73.94 208 SER A C 1
ATOM 1615 O O . SER A 1 208 ? -4.515 -20.057 1.677 1.00 73.94 208 SER A O 1
ATOM 1617 N N . ARG A 1 209 ? -2.826 -19.904 3.154 1.00 59.62 209 ARG A N 1
ATOM 1618 C CA . ARG A 1 209 ? -3.394 -20.815 4.169 1.00 59.62 209 ARG A CA 1
ATOM 1619 C C . ARG A 1 209 ? -4.832 -20.447 4.562 1.00 59.62 209 ARG A C 1
ATOM 1621 O O . ARG A 1 209 ? -5.640 -21.336 4.814 1.00 59.62 209 ARG A O 1
ATOM 1628 N N . ARG A 1 210 ? -5.168 -19.149 4.585 1.00 62.31 210 ARG A N 1
ATOM 1629 C CA . ARG A 1 210 ? -6.521 -18.643 4.88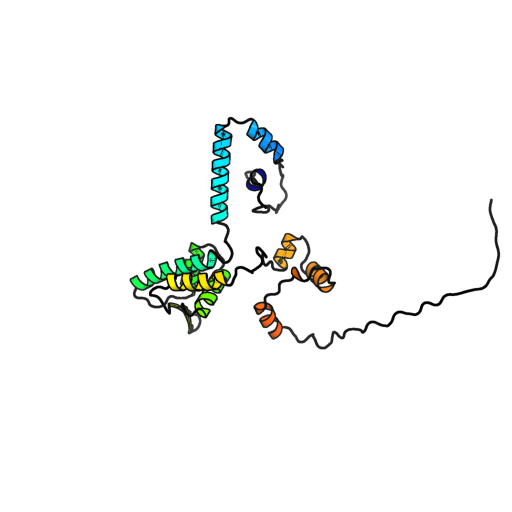8 1.00 62.31 210 ARG A CA 1
ATOM 1630 C C . ARG A 1 210 ? -7.495 -18.842 3.724 1.00 62.31 210 ARG A C 1
ATOM 1632 O O . ARG A 1 210 ? -8.657 -19.147 3.977 1.00 62.31 210 ARG A O 1
ATOM 1639 N N . ALA A 1 211 ? -7.039 -18.698 2.479 1.00 68.31 211 ALA A N 1
ATOM 1640 C CA . ALA A 1 211 ? -7.856 -18.997 1.304 1.00 68.31 211 ALA A CA 1
ATOM 1641 C C . ALA A 1 211 ? -8.139 -20.505 1.216 1.00 68.31 211 ALA A C 1
ATOM 1643 O O . ALA A 1 211 ? -9.300 -20.901 1.154 1.00 68.31 211 ALA A O 1
ATOM 1644 N N . LEU A 1 212 ? -7.103 -21.341 1.344 1.00 73.56 212 LEU A N 1
ATOM 1645 C CA . LEU A 1 212 ? -7.218 -22.802 1.327 1.00 73.56 212 LEU A CA 1
ATOM 1646 C C . LEU A 1 212 ? -8.143 -23.324 2.440 1.00 73.56 212 LEU A C 1
ATOM 1648 O O . LEU A 1 212 ? -9.044 -24.110 2.170 1.00 73.56 212 LEU A O 1
ATOM 1652 N N . ALA A 1 213 ? -7.998 -22.826 3.674 1.00 70.38 213 ALA A N 1
ATOM 1653 C CA . ALA A 1 213 ? -8.852 -23.205 4.805 1.00 70.38 213 ALA A CA 1
ATOM 1654 C C . ALA A 1 213 ? -10.295 -22.658 4.735 1.00 70.38 213 ALA A C 1
ATOM 1656 O O . ALA A 1 213 ? -11.117 -22.992 5.592 1.00 70.38 213 ALA A O 1
ATOM 1657 N N . ASN A 1 214 ? -10.613 -21.803 3.760 1.00 74.00 214 ASN A N 1
ATOM 1658 C CA . ASN A 1 214 ? -11.984 -21.395 3.450 1.00 74.00 214 ASN A CA 1
ATOM 1659 C C . ASN A 1 214 ? -12.531 -22.180 2.254 1.00 74.00 214 ASN A C 1
ATOM 1661 O O . ASN A 1 214 ? -13.649 -22.679 2.333 1.00 74.00 214 ASN A O 1
ATOM 1665 N N . TRP A 1 215 ? -11.730 -22.364 1.201 1.00 74.75 215 TRP A N 1
ATOM 1666 C CA . TRP A 1 215 ? -12.070 -23.206 0.055 1.00 74.75 215 TRP A CA 1
ATOM 1667 C C . TRP A 1 215 ? -12.369 -24.646 0.485 1.00 74.75 215 TRP A C 1
ATOM 1669 O O . TRP A 1 215 ? -13.430 -25.156 0.157 1.00 74.75 215 TRP A O 1
ATOM 1679 N N . ALA A 1 216 ? -11.541 -25.256 1.337 1.00 75.56 216 ALA A N 1
ATOM 1680 C CA . ALA A 1 216 ? -11.739 -26.621 1.841 1.00 75.56 216 ALA A CA 1
ATOM 1681 C C . ALA A 1 216 ? -12.995 -26.823 2.729 1.00 75.56 216 ALA A C 1
ATOM 1683 O O . ALA A 1 216 ? -13.263 -27.940 3.155 1.00 75.56 216 ALA A O 1
ATOM 1684 N N . LYS A 1 217 ? -13.765 -25.763 3.028 1.00 78.75 217 LYS A N 1
ATOM 1685 C CA . LYS A 1 217 ? -15.082 -25.841 3.700 1.00 78.75 217 LYS A CA 1
ATOM 1686 C C . LYS A 1 217 ? -16.267 -25.738 2.730 1.00 78.75 217 LYS A C 1
ATOM 1688 O O . LYS A 1 217 ? -17.409 -25.871 3.157 1.00 78.75 217 LYS A O 1
ATOM 1693 N N . VAL A 1 218 ? -15.998 -25.399 1.470 1.00 76.38 218 VAL A N 1
ATOM 1694 C CA . VAL A 1 218 ? -16.987 -25.079 0.423 1.00 76.38 218 VAL A CA 1
ATOM 1695 C C . VAL A 1 218 ? -16.771 -25.942 -0.827 1.00 76.38 218 VAL A C 1
ATOM 1697 O O . VAL A 1 218 ? -17.703 -26.151 -1.599 1.00 76.38 218 VAL A O 1
ATOM 1700 N N . ALA A 1 219 ? -15.559 -26.466 -1.019 1.00 65.12 219 ALA A N 1
ATOM 1701 C CA . ALA A 1 219 ? -15.242 -27.452 -2.034 1.00 65.12 219 ALA A CA 1
ATOM 1702 C C . ALA A 1 219 ? -16.138 -28.694 -1.855 1.00 65.12 219 ALA A C 1
ATOM 1704 O O . ALA A 1 219 ? -16.227 -29.213 -0.739 1.00 65.12 219 ALA A O 1
ATOM 1705 N N . PRO A 1 220 ? -16.805 -29.176 -2.920 1.00 52.31 220 PRO A N 1
ATOM 1706 C CA . PRO A 1 220 ? -17.486 -30.462 -2.877 1.00 52.31 220 PRO A CA 1
ATOM 1707 C C . PRO A 1 220 ? -16.462 -31.581 -2.658 1.00 52.31 220 PRO A C 1
ATOM 1709 O O . PRO A 1 220 ? -15.309 -31.465 -3.076 1.00 52.31 220 PRO A O 1
ATOM 1712 N N . ASP A 1 221 ? -16.889 -32.674 -2.028 1.00 56.06 221 ASP A N 1
ATOM 1713 C CA . ASP A 1 221 ? -16.009 -33.771 -1.608 1.00 56.06 221 ASP A CA 1
ATOM 1714 C C . ASP A 1 221 ? -15.633 -34.707 -2.779 1.00 56.06 221 ASP A C 1
ATOM 1716 O O . ASP A 1 221 ? -15.935 -35.899 -2.812 1.00 56.06 221 ASP A O 1
ATOM 1720 N N . THR A 1 222 ? -14.990 -34.144 -3.805 1.00 50.69 222 THR A N 1
ATOM 1721 C CA . THR A 1 222 ? -14.549 -34.858 -5.015 1.00 50.69 222 THR A CA 1
ATOM 1722 C C . THR A 1 222 ? -13.285 -35.694 -4.793 1.00 50.69 222 THR A C 1
ATOM 1724 O O . THR A 1 222 ? -12.760 -36.278 -5.738 1.00 50.69 222 THR A O 1
ATOM 1727 N N . ALA A 1 223 ? -12.796 -35.786 -3.552 1.00 45.38 223 ALA A N 1
ATOM 1728 C CA . ALA A 1 223 ? -11.671 -36.635 -3.164 1.00 45.38 223 ALA A CA 1
ATOM 1729 C C . ALA A 1 223 ? -12.035 -38.136 -3.074 1.00 45.38 223 ALA A C 1
ATOM 1731 O O . ALA A 1 223 ? -11.155 -38.959 -2.831 1.00 45.38 223 ALA A O 1
ATOM 1732 N N . GLY A 1 224 ? -13.308 -38.504 -3.279 1.00 40.69 224 GLY A N 1
ATOM 1733 C CA . GLY A 1 224 ? -13.784 -39.888 -3.174 1.00 40.69 224 GLY A CA 1
ATOM 1734 C C . GLY A 1 224 ? -13.437 -40.822 -4.345 1.00 40.69 224 GLY A C 1
ATOM 1735 O O . GLY A 1 224 ? -13.172 -41.998 -4.104 1.00 40.69 224 GLY A O 1
ATOM 1736 N N . ASP A 1 225 ? -13.423 -40.331 -5.593 1.00 39.38 225 ASP A N 1
ATOM 1737 C CA . ASP A 1 225 ? -13.429 -41.199 -6.796 1.00 39.38 225 ASP A CA 1
ATOM 1738 C C . ASP A 1 225 ? -12.225 -41.046 -7.747 1.00 39.38 225 ASP A C 1
ATOM 1740 O O . ASP A 1 225 ? -12.087 -41.796 -8.714 1.00 39.38 225 ASP A O 1
ATOM 1744 N N . ALA A 1 226 ? -11.278 -40.151 -7.450 1.00 41.00 226 ALA A N 1
ATOM 1745 C CA . ALA A 1 226 ? -10.001 -40.075 -8.165 1.00 41.00 226 ALA A CA 1
ATOM 1746 C C . ALA A 1 226 ? -9.000 -41.124 -7.636 1.00 41.00 226 ALA A C 1
ATOM 1748 O O . ALA A 1 226 ? -7.944 -40.788 -7.094 1.00 41.00 226 ALA A O 1
ATOM 1749 N N . ARG A 1 227 ? -9.329 -42.418 -7.767 1.00 35.78 227 ARG A N 1
ATOM 1750 C CA . ARG A 1 227 ? -8.388 -43.502 -7.434 1.00 35.78 227 ARG A CA 1
ATOM 1751 C C . ARG A 1 227 ? -7.118 -43.356 -8.269 1.00 35.78 227 ARG A C 1
ATOM 1753 O O . ARG A 1 227 ? -7.192 -43.336 -9.496 1.00 35.78 227 ARG A O 1
ATOM 1760 N N . LEU A 1 228 ? -5.954 -43.363 -7.615 1.00 40.12 228 LEU A N 1
ATOM 1761 C CA . LEU A 1 228 ? -4.690 -43.590 -8.308 1.00 40.12 228 LEU A CA 1
ATOM 1762 C C . LEU A 1 228 ? -4.789 -44.938 -9.032 1.00 40.12 228 LEU A C 1
ATOM 1764 O O . LEU A 1 228 ? -4.924 -45.979 -8.386 1.00 40.12 228 LEU A O 1
ATOM 1768 N N . ALA A 1 229 ? -4.700 -44.925 -10.361 1.00 33.06 229 ALA A N 1
ATOM 1769 C CA . ALA A 1 229 ? -4.392 -46.134 -11.105 1.00 33.06 229 ALA A CA 1
ATOM 1770 C C . ALA A 1 229 ? -2.966 -46.557 -10.700 1.00 33.06 229 ALA A C 1
ATOM 1772 O O . ALA A 1 229 ? -2.034 -45.775 -10.911 1.00 33.06 229 ALA A O 1
ATOM 1773 N N . PRO A 1 230 ? -2.766 -47.731 -10.072 1.00 40.41 230 PRO A N 1
ATOM 1774 C CA . PRO A 1 230 ? -1.430 -48.161 -9.693 1.00 40.41 230 PRO A CA 1
ATOM 1775 C C . PRO A 1 230 ? -0.595 -48.363 -10.959 1.00 40.41 230 PRO A C 1
ATOM 1777 O O . PRO A 1 230 ? -1.072 -48.935 -11.940 1.00 40.41 230 PRO A O 1
ATOM 1780 N N . SER A 1 231 ? 0.656 -47.908 -10.930 1.00 47.75 231 SER A N 1
ATOM 1781 C CA . SER A 1 231 ? 1.611 -48.138 -12.012 1.00 47.75 231 SER A CA 1
ATOM 1782 C C . SER A 1 231 ? 1.760 -49.640 -12.258 1.00 47.75 231 SER A C 1
ATOM 1784 O O . SER A 1 231 ? 2.289 -50.355 -11.402 1.00 47.75 231 SER A O 1
ATOM 1786 N N . GLY A 1 232 ? 1.296 -50.116 -13.415 1.00 40.78 232 GLY A N 1
ATOM 1787 C CA . GLY A 1 232 ? 1.549 -51.488 -13.849 1.00 40.78 232 GLY A CA 1
ATOM 1788 C C . GLY A 1 232 ? 3.059 -51.751 -13.932 1.00 40.78 232 GLY A C 1
ATOM 1789 O O . GLY A 1 232 ? 3.810 -50.835 -14.280 1.00 40.78 232 GLY A O 1
ATOM 1790 N N . PRO A 1 233 ? 3.530 -52.965 -13.594 1.00 45.72 233 PRO A N 1
ATOM 1791 C CA . PRO A 1 233 ? 4.946 -53.296 -13.701 1.00 45.72 233 PRO A CA 1
ATOM 1792 C C . PRO A 1 233 ? 5.414 -53.209 -15.165 1.00 45.72 233 PRO A C 1
ATOM 1794 O O . PRO A 1 233 ? 4.607 -53.424 -16.075 1.00 45.72 233 PRO A O 1
ATOM 1797 N N . PRO A 1 234 ? 6.703 -52.914 -15.414 1.00 42.59 234 PRO A N 1
ATOM 1798 C CA . PRO A 1 234 ? 7.242 -52.882 -16.769 1.00 42.59 234 PRO A CA 1
ATOM 1799 C C . PRO A 1 234 ? 7.076 -54.250 -17.443 1.00 42.59 234 PRO A C 1
ATOM 1801 O O . PRO A 1 234 ? 7.336 -55.288 -16.832 1.00 42.59 234 PRO A O 1
ATOM 1804 N N . ALA A 1 235 ? 6.649 -54.243 -18.706 1.00 42.44 235 ALA A N 1
ATOM 1805 C CA . ALA A 1 235 ? 6.579 -55.455 -19.513 1.00 42.44 235 ALA A CA 1
ATOM 1806 C C . ALA A 1 235 ? 7.992 -56.049 -19.710 1.00 42.44 235 ALA A C 1
ATOM 1808 O O . ALA A 1 235 ? 8.953 -55.282 -19.841 1.00 42.44 235 ALA A O 1
ATOM 1809 N N . PRO A 1 236 ? 8.142 -57.386 -19.719 1.00 39.34 236 PRO A N 1
ATOM 1810 C CA . PRO A 1 236 ? 9.441 -58.026 -19.883 1.00 39.34 236 PRO A CA 1
ATOM 1811 C C . PRO A 1 236 ? 10.011 -57.801 -21.288 1.00 39.34 236 PRO A C 1
ATOM 1813 O O . PRO A 1 236 ? 9.275 -57.697 -22.270 1.00 39.34 236 PRO A O 1
ATOM 1816 N N . VAL A 1 237 ? 11.340 -57.756 -21.365 1.00 50.75 237 VAL A N 1
ATOM 1817 C CA . VAL A 1 237 ? 12.096 -57.785 -22.620 1.00 50.75 237 VAL A CA 1
ATOM 1818 C C . VAL A 1 237 ? 12.396 -59.242 -22.954 1.00 50.75 237 VAL A C 1
ATOM 1820 O O . VAL A 1 237 ? 13.117 -59.876 -22.193 1.00 50.75 237 VAL A O 1
ATOM 1823 N N . ASP A 1 238 ? 11.897 -59.728 -24.091 1.00 36.25 238 ASP A N 1
ATOM 1824 C CA . ASP A 1 238 ? 12.312 -60.994 -24.713 1.00 36.25 238 ASP A CA 1
ATOM 1825 C C . ASP A 1 238 ? 12.227 -60.876 -26.252 1.00 36.25 238 ASP A C 1
ATOM 1827 O O . ASP A 1 238 ? 11.191 -61.104 -26.874 1.00 36.25 238 ASP A O 1
ATOM 1831 N N . GLU A 1 239 ? 13.350 -60.510 -26.872 1.00 42.22 239 GLU A N 1
ATOM 1832 C CA . GLU A 1 239 ? 13.786 -61.118 -28.142 1.00 42.22 239 GLU A CA 1
ATOM 1833 C C . GLU A 1 239 ? 14.462 -62.469 -27.791 1.00 42.22 239 GLU A C 1
ATOM 1835 O O . GLU A 1 239 ? 15.000 -62.545 -26.682 1.00 42.22 239 GLU A O 1
ATOM 1840 N N . PRO A 1 240 ? 14.532 -63.508 -28.669 1.00 49.97 240 PRO A N 1
ATOM 1841 C CA . PRO A 1 240 ? 14.792 -63.349 -30.115 1.00 49.97 240 PRO A CA 1
ATOM 1842 C C . PRO A 1 240 ? 14.219 -64.430 -31.091 1.00 49.97 240 PRO A C 1
ATOM 1844 O O . PRO A 1 240 ? 13.666 -65.433 -30.660 1.00 49.97 240 PRO A O 1
ATOM 1847 N N . VAL A 1 241 ? 14.470 -64.238 -32.407 1.00 41.72 241 VAL A N 1
ATOM 1848 C CA . VAL A 1 241 ? 14.885 -65.248 -33.441 1.00 41.72 241 VAL A CA 1
ATOM 1849 C C . VAL A 1 241 ? 14.018 -66.517 -33.674 1.00 41.72 241 VAL A C 1
ATOM 1851 O O . VAL A 1 241 ? 13.771 -67.285 -32.755 1.00 41.72 241 VAL A O 1
ATOM 1854 N N . ASP A 1 242 ? 13.633 -66.927 -34.900 1.00 38.78 242 ASP A N 1
ATOM 1855 C CA . ASP A 1 242 ? 13.658 -66.325 -36.263 1.00 38.78 242 ASP A CA 1
ATOM 1856 C C . ASP A 1 242 ? 12.458 -66.928 -37.088 1.00 38.78 242 ASP A C 1
ATOM 1858 O O . ASP A 1 242 ? 11.349 -66.826 -36.574 1.00 38.78 242 ASP A O 1
ATOM 1862 N N . THR A 1 243 ? 12.446 -67.586 -38.270 1.00 38.97 243 THR A N 1
ATOM 1863 C CA . THR A 1 243 ? 13.443 -68.036 -39.271 1.00 38.97 243 THR A CA 1
ATOM 1864 C C . THR A 1 243 ? 12.824 -68.190 -40.681 1.00 38.97 243 THR A C 1
ATOM 1866 O O . THR A 1 243 ? 11.901 -68.983 -40.850 1.00 38.97 243 THR A O 1
ATOM 1869 N N . ALA A 1 244 ? 13.431 -67.552 -41.701 1.00 38.06 244 ALA A N 1
ATOM 1870 C CA . ALA A 1 244 ? 13.229 -67.773 -43.159 1.00 38.06 244 ALA A CA 1
ATOM 1871 C C . ALA A 1 244 ? 11.820 -67.431 -43.746 1.00 38.06 244 ALA A C 1
ATOM 1873 O O . ALA A 1 244 ? 10.873 -67.206 -43.004 1.00 38.06 244 ALA A O 1
ATOM 1874 N N . GLU A 1 245 ? 11.575 -67.276 -45.060 1.00 37.06 245 GLU A N 1
ATOM 1875 C CA . GLU A 1 245 ? 12.328 -67.531 -46.312 1.00 37.06 245 GLU A CA 1
ATOM 1876 C C . GLU A 1 245 ? 12.317 -66.274 -47.240 1.00 37.06 245 GLU A C 1
ATOM 1878 O O . GLU A 1 245 ? 11.357 -65.512 -47.238 1.00 37.06 245 GLU A O 1
ATOM 1883 N N . LEU A 1 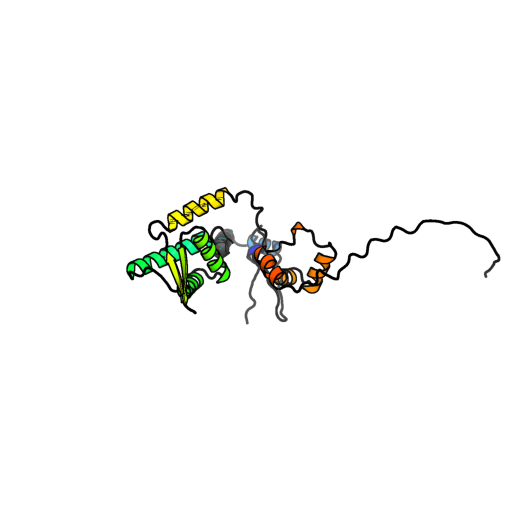246 ? 13.429 -65.867 -47.883 1.00 38.16 246 LEU A N 1
ATOM 1884 C CA . LEU A 1 246 ? 13.836 -66.151 -49.290 1.00 38.16 246 LEU A CA 1
ATOM 1885 C C . LEU A 1 246 ? 12.782 -65.729 -50.368 1.00 38.16 246 LEU A C 1
ATOM 1887 O O . LEU A 1 246 ? 11.624 -66.093 -50.259 1.00 38.16 246 LEU A O 1
ATOM 1891 N N . LYS A 1 247 ? 13.088 -65.036 -51.490 1.00 47.03 247 LYS A N 1
ATOM 1892 C CA . LYS A 1 247 ? 14.378 -64.625 -52.111 1.00 47.03 247 LYS A CA 1
ATOM 1893 C C . LYS A 1 247 ? 14.203 -63.421 -53.119 1.00 47.03 247 LYS A C 1
ATOM 1895 O O . LYS A 1 247 ? 13.300 -62.636 -52.855 1.00 47.03 247 LYS A O 1
ATOM 1900 N N . PRO A 1 248 ? 15.054 -63.108 -54.146 1.00 54.09 248 PRO A N 1
ATOM 1901 C CA . PRO A 1 248 ? 15.607 -61.739 -54.265 1.00 54.09 248 PRO A CA 1
ATOM 1902 C C . PRO A 1 248 ? 15.496 -61.072 -55.672 1.00 54.09 248 PRO A C 1
ATOM 1904 O O . PRO A 1 248 ? 14.862 -61.626 -56.555 1.00 54.09 248 PRO A O 1
ATOM 1907 N N . LEU A 1 249 ? 16.230 -59.954 -55.870 1.00 40.88 249 LEU A N 1
ATOM 1908 C CA . LEU A 1 249 ? 16.851 -59.425 -57.121 1.00 40.88 249 LEU A CA 1
ATOM 1909 C C . LEU A 1 249 ? 15.990 -59.310 -58.415 1.00 40.88 249 LEU A C 1
ATOM 1911 O O . LEU A 1 249 ? 15.404 -60.273 -58.881 1.00 40.88 249 LEU A O 1
ATOM 1915 N N . GLY A 1 250 ? 16.003 -58.193 -59.153 1.00 37.44 250 GLY A N 1
ATOM 1916 C CA . GLY A 1 250 ? 16.797 -56.968 -59.002 1.00 37.44 250 GLY A CA 1
ATOM 1917 C C . GLY A 1 250 ? 16.626 -55.994 -60.186 1.00 37.44 250 GLY A C 1
ATOM 1918 O O . GLY A 1 250 ? 15.752 -56.175 -61.027 1.00 37.44 250 GLY A O 1
ATOM 1919 N N . LYS A 1 251 ? 17.477 -54.961 -60.216 1.00 37.06 251 LYS A N 1
ATOM 1920 C CA . LYS A 1 251 ? 17.631 -53.936 -61.277 1.00 37.06 251 LYS A CA 1
ATOM 1921 C C . LYS A 1 251 ? 18.162 -54.529 -62.607 1.00 37.06 251 LYS A C 1
ATOM 1923 O O . LYS A 1 251 ? 18.675 -55.650 -62.557 1.00 37.06 251 LYS A O 1
ATOM 1928 N N . PRO A 1 252 ? 18.073 -53.849 -63.778 1.00 63.22 252 PRO A N 1
ATOM 1929 C CA . PRO A 1 252 ? 18.354 -52.412 -64.013 1.00 63.22 252 PRO A CA 1
ATOM 1930 C C . PRO A 1 252 ? 17.326 -51.393 -63.494 1.00 63.22 252 PRO A C 1
ATOM 1932 O O . PRO A 1 252 ? 16.141 -51.521 -63.857 1.00 63.22 252 PRO A O 1
#

Sequence (252 aa):
MGGEIFGEMAILTTGARTATATMIDGGDLILLPKDRFLEQLGQCPPMVHTMFFSLMERLRMTTERVRPSNDRSLFLSVCRALAQELETLRLQRAKAAPYRDMLRKIKDIMLVSAHEIEAVFFKLQDLGLVACHKDGIPSKTFVFTQPDGFLAGCERHYQQYADHMEEAPGDDEVLDLVDLAGKTGFDVDKLLRLAADGAMPSGVLRVSRRALANWAKVAPDTAGDARLAPSGPPAPVDEPVDTAELKPLGKP

Solvent-accessible surface area (backbone atoms only — not comparable to full-atom values): 16233 Å² total; per-residue (Å²): 134,82,89,83,87,80,64,66,67,57,59,73,48,94,64,78,78,89,75,86,88,79,86,89,67,95,77,89,82,87,86,76,56,50,67,62,52,50,57,55,50,68,73,46,59,71,67,58,47,52,52,51,54,52,51,50,52,54,49,48,62,47,52,60,71,70,48,79,50,94,52,81,52,51,49,57,48,54,48,49,52,50,52,57,50,48,54,53,28,54,78,68,70,44,76,63,45,55,40,69,56,56,53,46,53,50,32,77,75,64,77,54,58,70,66,60,55,49,50,45,53,49,56,36,37,77,68,54,46,31,45,78,48,72,68,56,91,88,42,41,33,36,31,62,66,41,70,80,59,39,64,61,51,52,53,51,54,47,46,62,51,49,77,73,43,83,83,61,81,75,88,75,78,86,69,54,63,67,59,46,18,68,77,67,77,44,54,54,74,53,53,53,45,37,50,72,72,61,74,46,62,78,88,73,71,81,75,56,68,70,56,50,68,48,46,74,75,68,58,76,84,68,83,78,75,76,70,80,78,76,81,73,77,83,79,84,90,80,84,81,90,88,82,89,81,90,87,81,89,80,80,136

Mean predicted aligned error: 19.77 Å

Secondary structure (DSSP, 8-state):
-PPPP--HHHHH-SSPPS-----SS--------HHHHHHHHTTS-HHHHHHHHHHHHHHHHHHHHHS--TTHHHHHHHHHHHHHHHHHHHHTT-SEEEHHHHHHHHHHHH---HHHHHHHHHHHHHTTSEEEEE-SSS-EEEEES--TTHHHHHHHHHHHHHTT-TTS-S------HHHHHHHHT--HHHHHHHHHTT-S-TTT----HHHHHHHTTTS--GGGS-PPPP-PPPPPP---------------